Protein AF-A0A1F8MCB0-F1 (afdb_monomer_lite)

Structure (mmCIF, N/CA/C/O backbone):
data_AF-A0A1F8MCB0-F1
#
_entry.id   AF-A0A1F8MCB0-F1
#
loop_
_atom_site.group_PDB
_atom_site.id
_atom_site.type_symbol
_atom_site.label_atom_id
_atom_site.label_alt_id
_atom_site.label_comp_id
_atom_site.label_asym_id
_atom_site.label_entity_id
_atom_site.label_seq_id
_atom_site.pdbx_PDB_ins_code
_atom_site.Cartn_x
_atom_site.Cartn_y
_atom_site.Cartn_z
_atom_site.occupancy
_atom_site.B_iso_or_equiv
_atom_site.auth_seq_id
_atom_site.auth_comp_id
_atom_site.auth_asym_id
_atom_site.auth_atom_id
_atom_site.pdbx_PDB_model_num
ATOM 1 N N . MET A 1 1 ? 67.451 68.033 -24.735 1.00 47.19 1 MET A N 1
ATOM 2 C CA . MET A 1 1 ? 67.165 66.679 -24.209 1.00 47.19 1 MET A CA 1
ATOM 3 C C . MET A 1 1 ? 68.412 65.834 -24.411 1.00 47.19 1 MET A C 1
ATOM 5 O O . MET A 1 1 ? 68.902 65.780 -25.528 1.00 47.19 1 MET A O 1
ATOM 9 N N . ARG A 1 2 ? 69.009 65.342 -23.318 1.00 38.19 2 ARG A N 1
ATOM 10 C CA . ARG A 1 2 ? 70.361 64.755 -23.260 1.00 38.19 2 ARG A CA 1
ATOM 11 C C . ARG A 1 2 ? 70.342 63.232 -23.440 1.00 38.19 2 ARG A C 1
ATOM 13 O O . ARG A 1 2 ? 69.521 62.560 -22.832 1.00 38.19 2 ARG A O 1
ATOM 20 N N . THR A 1 3 ? 71.322 62.732 -24.187 1.00 42.16 3 THR A N 1
ATOM 21 C CA . THR A 1 3 ? 71.844 61.354 -24.218 1.00 42.16 3 THR A CA 1
ATOM 22 C C . THR A 1 3 ? 72.961 61.155 -23.176 1.00 42.16 3 THR A C 1
ATOM 24 O O . THR A 1 3 ? 73.760 62.071 -22.988 1.00 42.16 3 THR A O 1
ATOM 27 N N . ASN A 1 4 ? 73.053 59.973 -22.544 1.00 38.91 4 ASN A N 1
ATOM 28 C CA . ASN A 1 4 ? 74.280 59.319 -22.016 1.00 38.91 4 ASN A CA 1
ATOM 29 C C . ASN A 1 4 ? 73.889 57.954 -21.396 1.00 38.91 4 ASN A C 1
ATOM 31 O O . ASN A 1 4 ? 72.980 57.918 -20.577 1.00 38.91 4 ASN A O 1
ATOM 35 N N . ILE A 1 5 ? 74.298 56.804 -21.948 1.00 44.06 5 ILE A N 1
ATOM 36 C CA . ILE A 1 5 ? 75.563 56.038 -21.797 1.00 44.06 5 ILE A CA 1
ATOM 37 C C . ILE A 1 5 ? 75.748 55.348 -20.424 1.00 44.06 5 ILE A C 1
ATOM 39 O O . ILE A 1 5 ? 75.877 55.986 -19.386 1.00 44.06 5 ILE A O 1
ATOM 43 N N . ASN A 1 6 ? 75.810 54.010 -20.524 1.00 42.44 6 ASN A N 1
ATOM 44 C CA . ASN A 1 6 ? 76.193 52.930 -19.599 1.00 42.44 6 ASN A CA 1
ATOM 45 C C . ASN A 1 6 ? 77.254 53.217 -18.520 1.00 42.44 6 ASN A C 1
ATOM 47 O O . ASN A 1 6 ? 78.290 53.798 -18.838 1.00 42.44 6 ASN A O 1
ATOM 51 N N . ARG A 1 7 ? 77.129 52.542 -17.354 1.00 45.38 7 ARG A N 1
ATOM 52 C CA . ARG A 1 7 ? 78.214 51.704 -16.787 1.00 45.38 7 ARG A CA 1
ATOM 53 C C . ARG A 1 7 ? 77.771 50.739 -15.664 1.00 45.38 7 ARG A C 1
ATOM 55 O O . ARG A 1 7 ? 76.858 51.017 -14.901 1.00 45.38 7 ARG A O 1
ATOM 62 N N . ASN A 1 8 ? 78.488 49.618 -15.627 1.00 35.19 8 ASN A N 1
ATOM 63 C CA . ASN A 1 8 ? 78.322 48.338 -14.926 1.00 35.19 8 ASN A CA 1
ATOM 64 C C . ASN A 1 8 ? 78.612 48.303 -13.398 1.00 35.19 8 ASN A C 1
ATOM 66 O O . ASN A 1 8 ? 79.619 48.872 -12.987 1.00 35.19 8 ASN A O 1
ATOM 70 N N . SER A 1 9 ? 77.828 47.471 -12.672 1.00 39.38 9 SER A N 1
ATOM 71 C CA . SER A 1 9 ? 78.191 46.432 -11.650 1.00 39.38 9 SER A CA 1
ATOM 72 C C . SER A 1 9 ? 78.906 46.806 -10.315 1.00 39.38 9 SER A C 1
ATOM 74 O O . SER A 1 9 ? 79.547 47.846 -10.252 1.00 39.38 9 SER A O 1
ATOM 76 N N . PRO A 1 10 ? 79.037 45.890 -9.311 1.00 51.38 10 PRO A N 1
ATOM 77 C CA . PRO A 1 10 ? 78.054 45.050 -8.579 1.00 51.38 10 PRO A CA 1
ATOM 78 C C . PRO A 1 10 ? 78.329 44.992 -7.030 1.00 51.38 10 PRO A C 1
ATOM 80 O O . PRO A 1 10 ? 79.201 45.697 -6.536 1.00 51.38 10 PRO A O 1
ATOM 83 N N . LEU A 1 11 ? 77.666 44.054 -6.315 1.00 39.06 11 LEU A N 1
ATOM 84 C CA . LEU A 1 11 ? 77.914 43.548 -4.931 1.00 39.06 11 LEU A CA 1
ATOM 85 C C . LEU A 1 11 ? 77.356 44.417 -3.776 1.00 39.06 11 LEU A C 1
ATOM 87 O O . LEU A 1 11 ? 77.416 45.632 -3.829 1.00 39.06 11 LEU A O 1
ATOM 91 N N . LEU A 1 12 ? 76.777 43.898 -2.687 1.00 38.72 12 LEU A N 1
ATOM 92 C CA . LEU A 1 12 ? 77.015 42.657 -1.942 1.00 38.72 12 LEU A CA 1
ATOM 93 C C . LEU A 1 12 ? 75.720 42.301 -1.170 1.00 38.72 12 LEU A C 1
ATOM 95 O O . LEU A 1 12 ? 75.177 43.145 -0.462 1.00 38.72 12 LEU A O 1
ATOM 99 N N . ILE A 1 13 ? 75.231 41.063 -1.292 1.00 44.47 13 ILE A N 1
ATOM 100 C CA . ILE A 1 13 ? 74.129 40.522 -0.479 1.00 44.47 13 ILE A CA 1
ATOM 101 C C . ILE A 1 13 ? 74.762 39.794 0.708 1.00 44.47 13 ILE A C 1
ATOM 103 O O . ILE A 1 13 ? 75.387 38.752 0.523 1.00 44.47 13 ILE A O 1
ATOM 107 N N . THR A 1 14 ? 74.602 40.315 1.921 1.00 47.97 14 THR A N 1
ATOM 108 C CA . THR A 1 14 ? 74.865 39.572 3.159 1.00 47.97 14 THR A CA 1
ATOM 109 C C . THR A 1 14 ? 73.533 39.109 3.739 1.00 47.97 14 THR A C 1
ATOM 111 O O . THR A 1 14 ? 72.787 39.870 4.349 1.00 47.97 14 THR A O 1
ATOM 114 N N . GLY A 1 15 ? 73.206 37.839 3.496 1.00 41.53 15 GLY A N 1
ATOM 115 C CA . GLY A 1 15 ? 72.068 37.170 4.116 1.00 41.53 15 GLY A CA 1
ATOM 116 C C . GLY A 1 15 ? 72.390 36.801 5.561 1.00 41.53 15 GLY A C 1
ATOM 117 O O . GLY A 1 15 ? 73.272 35.981 5.806 1.00 41.53 15 GLY A O 1
ATOM 118 N N . LEU A 1 16 ? 71.661 37.383 6.513 1.00 47.19 16 LEU A N 1
ATOM 119 C CA . LEU A 1 16 ? 71.570 36.871 7.878 1.00 47.19 16 LEU A CA 1
ATOM 120 C C . LEU A 1 16 ? 70.319 35.987 7.957 1.00 47.19 16 LEU A C 1
ATOM 122 O O . LEU A 1 16 ? 69.194 36.481 7.930 1.00 47.19 16 LEU A O 1
ATOM 126 N N . GLY A 1 17 ? 70.520 34.671 8.007 1.00 40.91 17 GLY A N 1
ATOM 127 C CA . GLY A 1 17 ? 69.453 33.707 8.250 1.00 40.91 17 GLY A CA 1
ATOM 128 C C . GLY A 1 17 ? 69.044 33.726 9.720 1.00 40.91 17 GLY A C 1
ATOM 129 O O . GLY A 1 17 ? 69.819 33.308 10.578 1.00 40.91 17 GLY A O 1
ATOM 130 N N . LEU A 1 18 ? 67.827 34.191 10.009 1.00 44.53 18 LEU A N 1
ATOM 131 C CA . LEU A 1 18 ? 67.178 33.981 11.301 1.00 44.53 18 LEU A CA 1
ATOM 132 C C . LEU A 1 18 ? 66.309 32.721 11.203 1.00 44.53 18 LEU A C 1
ATOM 134 O O . LEU A 1 18 ? 65.280 32.710 10.530 1.00 44.53 18 LEU A O 1
ATOM 138 N N . LEU A 1 19 ? 66.749 31.645 11.851 1.00 39.53 19 LEU A N 1
ATOM 139 C CA . LEU A 1 19 ? 66.022 30.384 11.934 1.00 39.53 19 LEU A CA 1
ATOM 140 C C . LEU A 1 19 ? 65.023 30.481 13.099 1.00 39.53 19 LEU A C 1
ATOM 142 O O . LEU A 1 19 ? 65.398 30.335 14.260 1.00 39.53 19 LEU A O 1
ATOM 146 N N . VAL A 1 20 ? 63.760 30.789 12.799 1.00 48.97 20 VAL A N 1
ATOM 147 C CA . VAL A 1 20 ? 62.677 30.817 13.794 1.00 48.97 20 VAL A CA 1
ATOM 148 C C . VAL A 1 20 ? 62.048 29.426 13.855 1.00 48.97 20 VAL A C 1
ATOM 150 O O . VAL A 1 20 ? 61.324 29.026 12.948 1.00 48.97 20 VAL A O 1
ATOM 153 N N . VAL A 1 21 ? 62.341 28.676 14.918 1.00 48.03 21 VAL A N 1
ATOM 154 C CA . VAL A 1 21 ? 61.674 27.400 15.217 1.00 48.03 21 VAL A CA 1
ATOM 155 C C . VAL A 1 21 ? 60.395 27.707 15.991 1.00 48.03 21 VAL A C 1
ATOM 157 O O . VAL A 1 21 ? 60.444 28.094 17.157 1.00 48.03 21 VAL A O 1
ATOM 160 N N . THR A 1 22 ? 59.239 27.561 15.347 1.00 54.06 22 THR A N 1
ATOM 161 C CA . THR A 1 22 ? 57.928 27.645 15.999 1.00 54.06 22 THR A CA 1
ATOM 162 C C . THR A 1 22 ? 57.557 26.288 16.598 1.00 54.06 22 THR A C 1
ATOM 164 O O . THR A 1 22 ? 57.354 25.304 15.891 1.00 54.06 22 THR A O 1
ATOM 167 N N . ILE A 1 23 ? 57.456 26.228 17.927 1.00 51.44 23 ILE A N 1
ATOM 168 C CA . ILE A 1 23 ? 56.901 25.074 18.642 1.00 51.44 23 ILE A CA 1
ATOM 169 C C . ILE A 1 23 ? 55.375 25.189 18.567 1.00 51.44 23 ILE A C 1
ATOM 171 O O . ILE A 1 23 ? 54.764 25.965 19.300 1.00 51.44 23 ILE A O 1
ATOM 175 N N . ILE A 1 24 ? 54.751 24.439 17.659 1.00 56.62 24 ILE A N 1
ATOM 176 C CA . ILE A 1 24 ? 53.291 24.301 17.602 1.00 56.62 24 ILE A CA 1
ATOM 177 C C . ILE A 1 24 ? 52.866 23.289 18.672 1.00 56.62 24 ILE A C 1
ATOM 179 O O . ILE A 1 24 ? 52.891 22.080 18.452 1.00 56.62 24 ILE A O 1
ATOM 183 N N . LEU A 1 25 ? 52.497 23.790 19.854 1.00 55.19 25 LEU A N 1
ATOM 184 C CA . LEU A 1 25 ? 51.737 23.019 20.837 1.00 55.19 25 LEU A CA 1
ATOM 185 C C . LEU A 1 25 ? 50.350 22.743 20.237 1.00 55.19 25 LEU A C 1
ATOM 187 O O . LEU A 1 25 ? 49.513 23.641 20.136 1.00 55.19 25 LEU A O 1
ATOM 191 N N . GLY A 1 26 ? 50.121 21.506 19.799 1.00 50.88 26 GLY A N 1
ATOM 192 C CA . GLY A 1 26 ? 48.824 21.054 19.307 1.00 50.88 26 GLY A CA 1
ATOM 193 C C . GLY A 1 26 ? 47.777 21.110 20.418 1.00 50.88 26 GLY A C 1
ATOM 194 O O . GLY A 1 26 ? 47.775 20.277 21.320 1.00 50.88 26 GLY A O 1
ATOM 195 N N . CYS A 1 27 ? 46.874 22.086 20.346 1.00 53.81 27 CYS A N 1
ATOM 196 C CA . CYS A 1 27 ? 45.652 22.097 21.138 1.00 53.81 27 CYS A CA 1
ATOM 197 C C . CYS A 1 27 ? 44.710 21.031 20.560 1.00 53.81 27 CYS A C 1
ATOM 199 O O . CYS A 1 27 ? 44.030 21.264 19.560 1.00 53.81 27 CYS A O 1
ATOM 201 N N . MET A 1 28 ? 44.722 19.829 21.140 1.00 56.19 28 MET A N 1
ATOM 202 C CA . MET A 1 28 ? 43.734 18.799 20.826 1.00 56.19 28 MET A CA 1
ATOM 203 C C . MET A 1 28 ? 42.400 19.216 21.442 1.00 56.19 28 MET A C 1
ATOM 205 O O . MET A 1 28 ? 42.182 19.080 22.644 1.00 56.19 28 MET A O 1
ATOM 209 N N . THR A 1 29 ? 41.509 19.757 20.616 1.00 53.66 29 THR A N 1
ATOM 210 C CA . THR A 1 29 ? 40.110 19.935 20.998 1.00 53.66 29 THR A CA 1
ATOM 211 C C . THR A 1 29 ? 39.463 18.549 21.074 1.00 53.66 29 THR A C 1
ATOM 213 O O . THR A 1 29 ? 39.549 17.786 20.107 1.00 53.66 29 THR A O 1
ATOM 216 N N . PRO A 1 30 ? 38.839 18.165 22.203 1.00 50.84 30 PRO A N 1
ATOM 217 C CA . PRO A 1 30 ? 38.106 16.912 22.269 1.00 50.84 30 PRO A CA 1
ATOM 218 C C . PRO A 1 30 ? 36.929 17.007 21.298 1.00 50.84 30 PRO A C 1
ATOM 220 O O . PRO A 1 30 ? 35.952 17.717 21.531 1.00 50.84 30 PRO A O 1
ATOM 223 N N . THR A 1 31 ? 37.049 16.320 20.164 1.00 49.41 31 THR A N 1
ATOM 224 C CA . THR A 1 31 ? 35.952 16.186 19.212 1.00 49.41 31 THR A CA 1
ATOM 225 C C . THR A 1 31 ? 35.000 15.159 19.811 1.00 49.41 31 THR A C 1
ATOM 227 O O . THR A 1 31 ? 35.283 13.964 19.803 1.00 49.41 31 THR A O 1
ATOM 230 N N . SER A 1 32 ? 33.910 15.628 20.421 1.00 48.84 32 SER A N 1
ATOM 231 C CA . SER A 1 32 ? 32.829 14.749 20.862 1.00 48.84 32 SER A CA 1
ATOM 232 C C . SER A 1 32 ? 32.139 14.203 19.617 1.00 48.84 32 SER A C 1
ATOM 234 O O . SER A 1 32 ? 31.318 14.877 18.992 1.00 48.84 32 SER A O 1
ATOM 236 N N . THR A 1 33 ? 32.532 13.002 19.202 1.00 47.19 33 THR A N 1
ATOM 237 C CA . THR A 1 33 ? 31.842 12.262 18.153 1.00 47.19 33 THR A CA 1
ATOM 238 C C . THR A 1 33 ? 30.502 11.824 18.731 1.00 47.19 33 THR A C 1
ATOM 240 O O . THR A 1 33 ? 30.425 10.849 19.474 1.00 47.19 33 THR A O 1
ATOM 243 N N . ALA A 1 34 ? 29.440 12.574 18.439 1.00 48.34 34 ALA A N 1
ATOM 244 C CA . ALA A 1 34 ? 28.086 12.114 18.700 1.00 48.34 34 ALA A CA 1
ATOM 245 C C . ALA A 1 34 ? 27.846 10.877 17.829 1.00 48.34 34 ALA A C 1
ATOM 247 O O . ALA A 1 34 ? 27.659 10.976 16.614 1.00 48.34 34 ALA A O 1
ATOM 248 N N . THR A 1 35 ? 27.916 9.698 18.440 1.00 34.44 35 THR A N 1
ATOM 249 C CA . THR A 1 35 ? 27.531 8.450 17.795 1.00 34.44 35 THR A CA 1
ATOM 250 C C . THR A 1 35 ? 26.021 8.494 17.608 1.00 34.44 35 THR A C 1
ATOM 252 O O . THR A 1 35 ? 25.262 8.252 18.542 1.00 34.44 35 THR A O 1
ATOM 255 N N . TYR A 1 36 ? 25.575 8.847 16.405 1.00 41.16 36 TYR A N 1
ATOM 256 C CA . TYR A 1 36 ? 24.201 8.606 15.993 1.00 41.16 36 TYR A CA 1
ATOM 257 C C . TYR A 1 36 ? 24.045 7.096 15.840 1.00 41.16 36 TYR A C 1
ATOM 259 O O . TYR A 1 36 ? 24.387 6.527 14.805 1.00 41.16 36 TYR A O 1
ATOM 267 N N . THR A 1 37 ? 23.570 6.429 16.887 1.00 34.75 37 THR A N 1
ATOM 268 C CA . THR A 1 37 ? 22.928 5.131 16.721 1.00 34.75 37 THR A CA 1
ATOM 269 C C . THR A 1 37 ? 21.645 5.384 15.933 1.00 34.75 37 THR A C 1
ATOM 271 O O . THR A 1 37 ? 20.767 6.095 16.432 1.00 34.75 37 THR A O 1
ATOM 274 N N . PRO A 1 38 ? 21.502 4.874 14.695 1.00 43.91 38 PRO A N 1
ATOM 275 C CA . PRO A 1 38 ? 20.187 4.834 14.085 1.00 43.91 38 PRO A CA 1
ATOM 276 C C . PRO A 1 38 ? 19.302 4.036 15.041 1.00 43.91 38 PRO A C 1
ATOM 278 O O . PRO A 1 38 ? 19.614 2.894 15.374 1.00 43.91 38 PRO A O 1
ATOM 281 N N . ILE A 1 39 ? 18.236 4.661 15.536 1.00 33.03 39 ILE A N 1
ATOM 282 C CA . ILE A 1 39 ? 17.173 3.936 16.217 1.00 33.03 39 ILE A CA 1
ATOM 283 C C . ILE A 1 39 ? 16.574 3.045 15.132 1.00 33.03 39 ILE A C 1
ATOM 285 O O . ILE A 1 39 ? 15.791 3.503 14.301 1.00 33.03 39 ILE A O 1
ATOM 289 N N . THR A 1 40 ? 16.997 1.786 15.085 1.00 41.34 40 THR A N 1
ATOM 290 C CA . THR A 1 40 ? 16.224 0.732 14.443 1.00 41.34 40 THR A CA 1
ATOM 291 C C . THR A 1 40 ? 14.971 0.588 15.287 1.00 41.34 40 THR A C 1
ATOM 293 O O . THR A 1 40 ? 14.948 -0.149 16.267 1.00 41.34 40 THR A O 1
ATOM 296 N N . LEU A 1 41 ? 13.953 1.390 14.966 1.00 45.44 41 LEU A N 1
ATOM 297 C CA . LEU A 1 41 ? 12.591 1.054 15.338 1.00 45.44 41 LEU A CA 1
ATOM 298 C C . LEU A 1 41 ? 12.379 -0.328 14.723 1.00 45.44 41 LEU A C 1
ATOM 300 O O . LEU A 1 41 ? 12.591 -0.465 13.516 1.00 45.44 41 LEU A O 1
ATOM 304 N N . ASP A 1 42 ? 12.074 -1.340 15.532 1.00 47.66 42 ASP A N 1
ATOM 305 C CA . ASP A 1 42 ? 11.746 -2.675 15.037 1.00 47.66 42 ASP A CA 1
ATOM 306 C C . ASP A 1 42 ? 10.517 -2.547 14.131 1.00 47.66 42 ASP A C 1
ATOM 308 O O . ASP A 1 42 ? 9.367 -2.577 14.565 1.00 47.66 42 ASP A O 1
ATOM 312 N N . GLN A 1 43 ? 10.771 -2.284 12.851 1.00 65.44 43 GLN A N 1
ATOM 313 C CA . GLN A 1 43 ? 9.753 -2.056 11.851 1.00 65.44 43 GLN A CA 1
ATOM 314 C C . GLN A 1 43 ? 9.181 -3.426 11.518 1.00 65.44 43 GLN A C 1
ATOM 316 O O . GLN A 1 43 ? 9.735 -4.177 10.709 1.00 65.44 43 GLN A O 1
ATOM 321 N N . TYR A 1 44 ? 8.089 -3.771 12.197 1.00 89.81 44 TYR A N 1
ATOM 322 C CA . TYR A 1 44 ? 7.369 -5.007 11.945 1.00 89.81 44 TYR A CA 1
ATOM 323 C C . TYR A 1 44 ? 6.917 -5.008 10.488 1.00 89.81 44 TYR A C 1
ATOM 325 O O . TYR A 1 44 ? 6.171 -4.127 10.054 1.00 89.81 44 TYR A O 1
ATOM 333 N N . SER A 1 45 ? 7.452 -5.946 9.712 1.00 95.06 45 SER A N 1
ATOM 334 C CA . SER A 1 45 ? 7.334 -5.947 8.261 1.00 95.06 45 SER A CA 1
ATOM 335 C C . SER A 1 45 ? 7.150 -7.350 7.702 1.00 95.06 45 SER A C 1
ATOM 337 O O . SER A 1 45 ? 7.545 -8.347 8.304 1.00 95.06 45 SER A O 1
ATOM 339 N N . SER A 1 46 ? 6.505 -7.409 6.542 1.00 96.25 46 SER A N 1
ATOM 340 C CA . SER A 1 46 ? 6.278 -8.617 5.757 1.00 96.25 46 SER A CA 1
ATOM 341 C C . SER A 1 46 ? 6.667 -8.310 4.322 1.00 96.25 46 SER A C 1
ATOM 343 O O . SER A 1 46 ? 6.380 -7.225 3.812 1.00 96.25 46 SER A O 1
ATOM 345 N N . THR A 1 47 ? 7.386 -9.233 3.694 1.00 97.38 47 THR A N 1
ATOM 346 C CA . THR A 1 47 ? 7.928 -9.071 2.345 1.00 97.38 47 THR A CA 1
ATOM 347 C C . THR A 1 47 ? 7.612 -10.303 1.524 1.00 97.38 47 THR A C 1
ATOM 349 O O . THR A 1 47 ? 7.791 -11.426 1.995 1.00 97.38 47 THR A O 1
ATOM 352 N N . VAL A 1 48 ? 7.206 -10.092 0.279 1.00 97.56 48 VAL A N 1
ATOM 353 C CA . VAL A 1 48 ? 7.086 -11.147 -0.726 1.00 97.56 48 VAL A CA 1
ATOM 354 C C . VAL A 1 48 ? 7.921 -10.770 -1.941 1.00 97.56 48 VAL A C 1
ATOM 356 O O . VAL A 1 48 ? 7.981 -9.604 -2.325 1.00 97.56 48 VAL A O 1
ATOM 359 N N . VAL A 1 49 ? 8.601 -11.756 -2.520 1.00 97.25 49 VAL A N 1
ATOM 360 C CA . VAL A 1 49 ? 9.352 -11.598 -3.768 1.00 97.25 49 VAL A CA 1
ATOM 361 C C . VAL A 1 49 ? 8.562 -12.281 -4.872 1.00 97.25 49 VAL A C 1
ATOM 363 O O . VAL A 1 49 ? 8.214 -13.454 -4.749 1.00 97.25 49 VAL A O 1
ATOM 366 N N . SER A 1 50 ? 8.279 -11.534 -5.928 1.00 95.62 50 SER A N 1
ATOM 367 C CA . SER A 1 50 ? 7.515 -11.978 -7.086 1.00 95.62 50 SER A CA 1
ATOM 368 C C . SER A 1 50 ? 8.442 -12.500 -8.186 1.00 95.62 50 SER A C 1
ATOM 370 O O . SER A 1 50 ? 9.572 -12.034 -8.349 1.00 95.62 50 SER A O 1
ATOM 372 N N . ASP A 1 51 ? 7.941 -13.421 -9.014 1.00 94.19 51 ASP A N 1
ATOM 373 C CA . ASP A 1 51 ? 8.703 -14.023 -10.124 1.00 94.19 51 ASP A CA 1
ATOM 374 C C . ASP A 1 51 ? 9.165 -13.001 -11.180 1.00 94.19 51 ASP A C 1
ATOM 376 O O . ASP A 1 51 ? 10.085 -13.257 -11.955 1.00 94.19 51 ASP A O 1
ATOM 380 N N . ASN A 1 52 ? 8.546 -11.816 -11.209 1.00 95.62 52 ASN A N 1
ATOM 381 C CA . ASN A 1 52 ? 8.931 -10.698 -12.071 1.00 95.62 52 ASN A CA 1
ATOM 382 C C . ASN A 1 52 ? 10.164 -9.926 -11.557 1.00 95.62 52 ASN A C 1
ATOM 384 O O . ASN A 1 52 ? 10.532 -8.914 -12.149 1.00 95.62 52 ASN A O 1
ATOM 388 N N . GLY A 1 53 ? 10.803 -10.371 -10.472 1.00 97.25 53 GLY A N 1
ATOM 389 C CA . GLY A 1 53 ? 11.983 -9.727 -9.899 1.00 97.25 53 GLY A CA 1
ATOM 390 C C . GLY A 1 53 ? 11.674 -8.499 -9.044 1.00 97.25 53 GLY A C 1
ATOM 391 O O . GLY A 1 53 ? 12.603 -7.760 -8.707 1.00 97.25 53 GLY A O 1
ATOM 392 N N . LEU A 1 54 ? 10.413 -8.275 -8.671 1.00 98.44 54 LEU A N 1
ATOM 393 C CA . LEU A 1 54 ? 10.031 -7.273 -7.679 1.00 98.44 54 LEU A CA 1
ATOM 394 C C . LEU A 1 54 ? 9.907 -7.872 -6.276 1.00 98.44 54 LEU A C 1
ATOM 396 O O . LEU A 1 54 ? 9.690 -9.071 -6.107 1.00 98.44 54 LEU A O 1
ATOM 400 N N . SER A 1 55 ? 10.044 -7.020 -5.267 1.00 98.44 55 SER A N 1
ATOM 401 C CA . SER A 1 55 ? 9.740 -7.329 -3.877 1.00 98.44 55 SER A CA 1
ATOM 402 C C . SER A 1 55 ? 8.796 -6.282 -3.301 1.00 98.44 55 SER A C 1
ATOM 404 O O . SER A 1 55 ? 9.181 -5.111 -3.183 1.00 98.44 55 SER A O 1
ATOM 406 N N . LEU A 1 56 ? 7.626 -6.734 -2.861 1.00 98.56 56 LEU A N 1
ATOM 407 C CA . LEU A 1 56 ? 6.636 -5.920 -2.175 1.00 98.56 56 LEU A CA 1
ATOM 408 C C . LEU A 1 56 ? 6.827 -6.071 -0.670 1.00 98.56 56 LEU A C 1
ATOM 410 O O . LEU A 1 56 ? 6.800 -7.183 -0.140 1.00 98.56 56 LEU A O 1
ATOM 414 N N . THR A 1 57 ? 6.996 -4.951 0.025 1.00 98.38 57 THR A N 1
ATOM 415 C CA . THR A 1 57 ? 7.170 -4.915 1.478 1.00 98.38 57 THR A CA 1
ATOM 416 C C . THR A 1 57 ? 6.097 -4.053 2.120 1.00 98.38 57 THR A C 1
ATOM 418 O O . THR A 1 57 ? 5.947 -2.881 1.778 1.00 98.38 57 THR A O 1
ATOM 421 N N . LEU A 1 58 ? 5.395 -4.616 3.099 1.00 98.06 58 LEU A N 1
ATOM 422 C CA . LEU A 1 58 ? 4.476 -3.914 3.989 1.00 98.06 58 LEU A CA 1
ATOM 423 C C . LEU A 1 58 ? 5.117 -3.784 5.365 1.00 98.06 58 LEU A C 1
ATOM 425 O O . LEU A 1 58 ? 5.832 -4.680 5.809 1.00 98.06 58 LEU A O 1
ATOM 429 N N . SER A 1 59 ? 4.855 -2.680 6.052 1.00 97.56 59 SER A N 1
ATOM 430 C CA . SER A 1 59 ? 5.395 -2.440 7.383 1.00 97.56 59 SER A CA 1
ATOM 431 C C . SER A 1 59 ? 4.512 -1.546 8.240 1.00 97.56 59 SER A C 1
ATOM 433 O O . SER A 1 59 ? 3.791 -0.686 7.727 1.00 97.56 59 SER A O 1
ATOM 435 N N . LEU A 1 60 ? 4.621 -1.740 9.551 1.00 96.44 60 LEU A N 1
ATOM 436 C CA . LEU A 1 60 ? 3.964 -0.951 10.584 1.00 96.44 60 LEU A CA 1
ATOM 437 C C . LEU A 1 60 ? 5.003 -0.269 11.473 1.00 96.44 60 LEU A C 1
ATOM 439 O O . LEU A 1 60 ? 6.125 -0.755 11.628 1.00 96.44 60 LEU A O 1
ATOM 443 N N . ASN A 1 61 ? 4.621 0.857 12.074 1.00 93.06 61 ASN A N 1
ATOM 444 C CA . ASN A 1 61 ? 5.449 1.520 13.083 1.00 93.06 61 ASN A CA 1
ATOM 445 C C . ASN A 1 61 ? 5.383 0.847 14.466 1.00 93.06 61 ASN A C 1
ATOM 447 O O . ASN A 1 61 ? 6.273 1.076 15.275 1.00 93.06 61 ASN A O 1
ATOM 451 N N . SER A 1 62 ? 4.345 0.053 14.739 1.00 93.75 62 SER A N 1
ATOM 452 C CA . SER A 1 62 ? 4.172 -0.750 15.954 1.00 93.75 62 SER A CA 1
ATOM 453 C C . SER A 1 62 ? 3.257 -1.946 15.651 1.00 93.75 62 SER A C 1
ATOM 455 O O . SER A 1 62 ? 2.561 -1.973 14.638 1.00 93.75 62 SER A O 1
ATOM 457 N N . THR A 1 63 ? 3.240 -2.946 16.526 1.00 93.75 63 THR A N 1
ATOM 458 C CA . THR A 1 63 ? 2.266 -4.055 16.506 1.00 93.75 63 THR A CA 1
ATOM 459 C C . THR A 1 63 ? 1.157 -3.878 17.538 1.00 93.75 63 THR A C 1
ATOM 461 O O . THR A 1 63 ? 0.164 -4.602 17.499 1.00 93.75 63 THR A O 1
ATOM 464 N N . THR A 1 64 ? 1.297 -2.912 18.445 1.00 96.06 64 THR A N 1
ATOM 465 C CA . THR A 1 64 ? 0.320 -2.600 19.490 1.00 96.06 64 THR A CA 1
ATOM 466 C C . THR A 1 64 ? 0.172 -1.091 19.609 1.00 96.06 64 THR A C 1
ATOM 468 O O . THR A 1 64 ? 1.169 -0.369 19.673 1.00 96.06 64 THR A O 1
ATOM 471 N N . TYR A 1 65 ? -1.073 -0.631 19.624 1.00 95.81 65 TYR A N 1
ATOM 472 C CA . TYR A 1 65 ? -1.448 0.778 19.656 1.00 95.81 65 TYR A CA 1
ATOM 473 C C . TYR A 1 65 ? -2.466 1.022 20.764 1.00 95.81 65 TYR A C 1
ATOM 475 O O . TYR A 1 65 ? -3.278 0.150 21.071 1.00 95.81 65 TYR A O 1
ATOM 483 N N . ASN A 1 66 ? -2.468 2.220 21.333 1.00 97.19 66 ASN A N 1
ATOM 484 C CA . ASN A 1 66 ? -3.540 2.634 22.229 1.00 97.19 66 ASN A CA 1
ATOM 485 C C . ASN A 1 66 ? -4.777 3.058 21.428 1.00 97.19 66 ASN A C 1
ATOM 487 O O . ASN A 1 66 ? -4.678 3.501 20.280 1.00 97.19 66 ASN A O 1
ATOM 491 N N . GLN A 1 67 ? -5.961 2.979 22.032 1.00 96.00 67 GLN A N 1
ATOM 492 C CA . GLN A 1 67 ? -7.168 3.516 21.404 1.00 96.00 67 GLN A CA 1
ATOM 493 C C . GLN A 1 67 ? -7.001 4.999 21.011 1.00 96.00 67 GLN A C 1
ATOM 495 O O . GLN A 1 67 ? -6.672 5.852 21.833 1.00 96.00 67 GLN A O 1
ATOM 500 N N . GLY A 1 68 ? -7.279 5.315 19.741 1.00 93.44 68 GLY A N 1
ATOM 501 C CA . GLY A 1 68 ? -7.134 6.666 19.183 1.00 93.44 68 GLY A CA 1
ATOM 502 C C . GLY A 1 68 ? -5.705 7.050 18.788 1.00 93.44 68 GLY A C 1
ATOM 503 O O . GLY A 1 68 ? -5.502 8.135 18.244 1.00 93.44 68 GLY A O 1
ATOM 504 N N . GLU A 1 69 ? -4.725 6.175 19.012 1.00 95.88 69 GLU A N 1
ATOM 505 C CA . GLU A 1 69 ? -3.374 6.344 18.492 1.00 95.88 69 GLU A CA 1
ATOM 506 C C . GLU A 1 69 ? -3.352 6.162 16.967 1.00 95.88 69 GLU A C 1
ATOM 508 O O . GLU A 1 69 ? -4.078 5.347 16.394 1.00 95.88 69 GLU A O 1
ATOM 513 N N . GLN A 1 70 ? -2.514 6.946 16.288 1.00 95.31 70 GLN A N 1
ATOM 514 C CA . GLN A 1 70 ? -2.386 6.878 14.840 1.00 95.31 70 GLN A CA 1
ATOM 515 C C . GLN A 1 70 ? -1.494 5.703 14.427 1.00 95.31 70 GLN A C 1
ATOM 517 O O . GLN A 1 70 ? -0.302 5.661 14.735 1.00 95.31 70 GLN A O 1
ATOM 522 N N . ILE A 1 71 ? -2.050 4.792 13.634 1.00 95.25 71 ILE A N 1
ATOM 523 C CA . ILE A 1 71 ? -1.291 3.738 12.966 1.00 95.25 71 ILE A CA 1
ATOM 524 C C . ILE A 1 71 ? -0.675 4.306 11.693 1.00 95.25 71 ILE A C 1
ATOM 526 O O . ILE A 1 71 ? -1.336 5.028 10.942 1.00 95.25 71 ILE A O 1
ATOM 530 N N . THR A 1 72 ? 0.586 3.962 11.435 1.00 96.38 72 THR A N 1
ATOM 531 C CA . THR A 1 72 ? 1.274 4.255 10.176 1.00 96.38 72 THR A CA 1
ATOM 532 C C . THR A 1 72 ? 1.586 2.960 9.452 1.00 96.38 72 THR A C 1
ATOM 534 O O . THR A 1 72 ? 2.401 2.161 9.909 1.00 96.38 72 THR A O 1
ATOM 537 N N . VAL A 1 73 ? 0.971 2.797 8.285 1.00 97.44 73 VAL A N 1
ATOM 538 C CA . VAL A 1 73 ? 1.240 1.702 7.359 1.00 97.44 73 VAL A CA 1
ATOM 539 C C . VAL A 1 73 ? 2.125 2.228 6.242 1.00 97.44 73 VAL A C 1
ATOM 541 O O . VAL A 1 73 ? 1.776 3.209 5.582 1.00 97.44 73 VAL A O 1
ATOM 544 N N . ALA A 1 74 ? 3.260 1.581 6.007 1.00 97.75 74 ALA A N 1
ATOM 545 C CA . ALA A 1 74 ? 4.129 1.877 4.879 1.00 97.75 74 ALA A CA 1
ATOM 546 C C . ALA A 1 74 ? 4.214 0.671 3.944 1.00 97.75 74 ALA A C 1
ATOM 548 O O . ALA A 1 74 ? 4.371 -0.463 4.396 1.00 97.75 74 ALA A O 1
ATOM 549 N N . ILE A 1 75 ? 4.132 0.935 2.644 1.00 98.00 75 ILE A N 1
ATOM 550 C CA . ILE A 1 75 ? 4.240 -0.063 1.582 1.00 98.00 75 ILE A CA 1
ATOM 551 C C . ILE A 1 75 ? 5.246 0.424 0.545 1.00 98.00 75 ILE A C 1
ATOM 553 O O . ILE A 1 75 ? 5.269 1.616 0.223 1.00 98.00 75 ILE A O 1
ATOM 557 N N . HIS A 1 76 ? 6.091 -0.471 0.047 1.00 96.44 76 HIS A N 1
ATOM 558 C CA . HIS A 1 76 ? 6.978 -0.157 -1.063 1.00 96.44 76 HIS A CA 1
ATOM 559 C C . HIS A 1 76 ? 7.262 -1.366 -1.948 1.00 96.44 76 HIS A C 1
ATOM 561 O O . HIS A 1 76 ? 7.305 -2.501 -1.475 1.00 96.44 76 HIS A O 1
ATOM 567 N N . GLU A 1 77 ? 7.484 -1.082 -3.224 1.00 98.31 77 GLU A N 1
ATOM 568 C CA . GLU A 1 77 ? 7.796 -2.035 -4.279 1.00 98.31 77 GLU A CA 1
ATOM 569 C C . GLU A 1 77 ? 9.213 -1.771 -4.775 1.00 98.31 77 GLU A C 1
ATOM 571 O O . GLU A 1 77 ? 9.558 -0.645 -5.140 1.00 98.31 77 GLU A O 1
ATOM 576 N N . LYS A 1 78 ? 10.048 -2.804 -4.796 1.00 98.12 78 LYS A N 1
ATOM 577 C CA . LYS A 1 78 ? 11.462 -2.666 -5.137 1.00 98.12 78 LYS A CA 1
ATOM 578 C C . LYS A 1 78 ? 11.874 -3.676 -6.188 1.00 98.12 78 LYS A C 1
ATOM 580 O O . LYS A 1 78 ? 11.577 -4.857 -6.074 1.00 98.12 78 LYS A O 1
ATOM 585 N N . ASN A 1 79 ? 12.665 -3.237 -7.158 1.00 98.69 79 ASN A N 1
ATOM 586 C CA . ASN A 1 79 ? 13.353 -4.153 -8.052 1.00 98.69 79 ASN A CA 1
ATOM 587 C C . ASN A 1 79 ? 14.518 -4.835 -7.331 1.00 98.69 79 ASN A C 1
ATOM 589 O O . ASN A 1 79 ? 15.410 -4.183 -6.785 1.00 98.69 79 ASN A O 1
ATOM 593 N N . THR A 1 80 ? 14.514 -6.162 -7.340 1.00 98.38 80 THR A N 1
ATOM 594 C CA . THR A 1 80 ? 15.554 -7.003 -6.729 1.00 98.38 80 THR A CA 1
ATO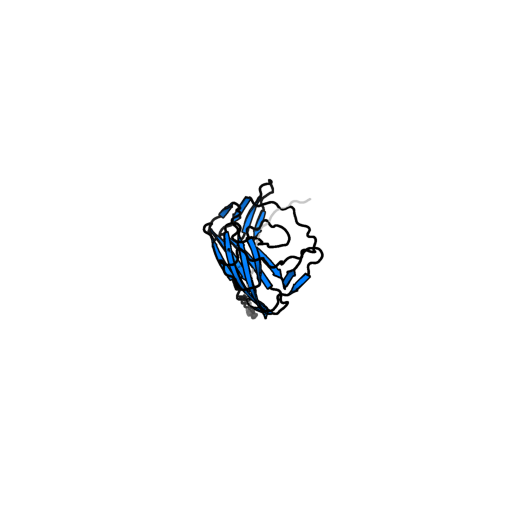M 595 C C . THR A 1 80 ? 16.733 -7.248 -7.670 1.00 98.38 80 THR A C 1
ATOM 597 O O . THR A 1 80 ? 17.829 -7.603 -7.226 1.00 98.38 80 THR A O 1
ATOM 600 N N . LEU A 1 81 ? 16.539 -7.019 -8.971 1.00 98.44 81 LEU A N 1
ATOM 601 C CA . LEU A 1 81 ? 17.531 -7.290 -10.000 1.00 98.44 81 LEU A CA 1
ATOM 602 C C . LEU A 1 81 ? 18.642 -6.234 -9.999 1.00 98.44 81 LEU A C 1
ATOM 604 O O . LEU A 1 81 ? 18.441 -5.065 -9.674 1.00 98.44 81 LEU A O 1
ATOM 608 N N . ALA A 1 82 ? 19.841 -6.643 -10.416 1.00 98.31 82 ALA A N 1
ATOM 609 C CA . ALA A 1 82 ? 20.979 -5.742 -10.625 1.00 98.31 82 ALA A CA 1
ATOM 610 C C . ALA A 1 82 ? 20.911 -4.963 -11.954 1.00 98.31 82 ALA A C 1
ATOM 612 O O . ALA A 1 82 ? 21.853 -4.254 -12.298 1.00 98.31 82 ALA A O 1
ATOM 613 N N . ILE A 1 83 ? 19.810 -5.098 -12.690 1.00 98.38 83 ILE A N 1
ATOM 614 C CA . ILE A 1 83 ? 19.548 -4.445 -13.973 1.00 98.38 83 ILE A CA 1
ATOM 615 C C . ILE A 1 83 ? 18.202 -3.727 -13.917 1.00 98.38 83 ILE A C 1
ATOM 617 O O . ILE A 1 83 ? 17.410 -3.961 -13.001 1.00 98.38 83 ILE A O 1
ATOM 621 N N . GLU A 1 84 ? 17.952 -2.860 -14.895 1.00 98.38 84 GLU A N 1
ATOM 622 C CA . GLU A 1 84 ? 16.628 -2.276 -15.082 1.00 98.38 84 GLU A CA 1
ATOM 623 C C . GLU A 1 84 ? 15.582 -3.367 -15.313 1.00 98.38 84 GLU A C 1
ATOM 625 O O . GLU A 1 84 ? 15.847 -4.372 -15.979 1.00 98.38 84 GLU A O 1
ATOM 630 N N . ASN A 1 85 ? 14.396 -3.163 -14.749 1.00 98.50 85 ASN A N 1
ATOM 631 C CA . ASN A 1 85 ? 13.307 -4.119 -14.825 1.00 98.50 85 ASN A CA 1
ATOM 632 C C . ASN A 1 85 ? 12.054 -3.433 -15.368 1.00 98.50 85 ASN A C 1
ATOM 634 O O . ASN A 1 85 ? 11.398 -2.660 -14.665 1.00 98.50 85 ASN A O 1
ATOM 638 N N . ASN A 1 86 ? 11.754 -3.701 -16.639 1.00 98.00 86 ASN A N 1
ATOM 639 C CA . ASN A 1 86 ? 10.600 -3.146 -17.329 1.00 98.00 86 ASN A CA 1
ATOM 640 C C . ASN A 1 86 ? 9.437 -4.134 -17.282 1.00 98.00 86 ASN A C 1
ATOM 642 O O . ASN A 1 86 ? 9.449 -5.167 -17.955 1.00 98.00 86 ASN A O 1
ATOM 646 N N . ILE A 1 87 ? 8.419 -3.782 -16.505 1.00 97.44 87 ILE A N 1
ATOM 647 C CA . ILE A 1 87 ? 7.263 -4.629 -16.250 1.00 97.44 87 ILE A CA 1
ATOM 648 C C . ILE A 1 87 ? 6.019 -3.923 -16.768 1.00 97.44 87 ILE A C 1
ATOM 650 O O . ILE A 1 87 ? 5.780 -2.744 -16.502 1.00 97.44 87 ILE A O 1
ATOM 654 N N . ARG A 1 88 ? 5.204 -4.655 -17.529 1.00 97.31 88 ARG A N 1
ATOM 655 C CA . ARG A 1 88 ? 3.911 -4.150 -17.993 1.00 97.31 88 ARG A CA 1
ATOM 656 C C . ARG A 1 88 ? 2.933 -4.041 -16.839 1.00 97.31 88 ARG A C 1
ATOM 658 O O . ARG A 1 88 ? 2.902 -4.917 -15.973 1.00 97.31 88 ARG A O 1
ATOM 665 N N . ALA A 1 89 ? 2.098 -3.011 -16.903 1.00 96.25 89 ALA A N 1
ATOM 666 C CA . ALA A 1 89 ? 0.996 -2.888 -15.976 1.00 96.25 89 ALA A CA 1
ATOM 667 C C . ALA A 1 89 ? 0.051 -4.091 -16.099 1.00 96.25 89 ALA A C 1
ATOM 669 O O . ALA A 1 89 ? -0.120 -4.657 -17.189 1.00 96.25 89 ALA A O 1
ATOM 670 N N . ALA A 1 90 ? -0.537 -4.500 -14.983 1.00 96.00 90 ALA A N 1
ATOM 671 C CA . ALA A 1 90 ? -1.388 -5.681 -14.900 1.00 96.00 90 ALA A CA 1
ATOM 672 C C . ALA A 1 90 ? -2.678 -5.400 -14.116 1.00 96.00 90 ALA A C 1
ATOM 674 O O . ALA A 1 90 ? -2.954 -4.288 -13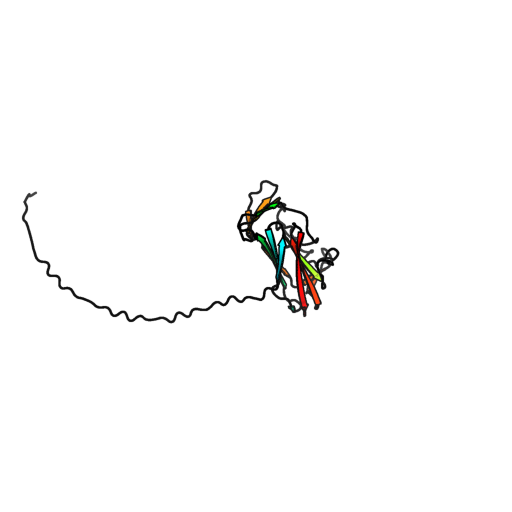.686 1.00 96.00 90 ALA A O 1
ATOM 675 N N . ASN A 1 91 ? -3.534 -6.414 -13.997 1.00 94.06 91 ASN A N 1
ATOM 676 C CA . ASN A 1 91 ? -4.762 -6.339 -13.205 1.00 94.06 91 ASN A CA 1
ATOM 677 C C . ASN A 1 91 ? -5.014 -7.679 -12.501 1.00 94.06 91 ASN A C 1
ATOM 679 O O . ASN A 1 91 ? -6.067 -8.294 -12.656 1.00 94.06 91 ASN A O 1
ATOM 683 N N . ARG A 1 92 ? -3.990 -8.178 -11.805 1.00 95.25 92 ARG A N 1
ATOM 684 C CA . ARG A 1 92 ? -3.965 -9.468 -11.097 1.00 95.25 92 ARG A CA 1
ATOM 685 C C . ARG A 1 92 ? -4.001 -9.297 -9.578 1.00 95.25 92 ARG A C 1
ATOM 687 O O . ARG A 1 92 ? -3.517 -10.158 -8.859 1.00 95.25 92 ARG A O 1
ATOM 694 N N . TRP A 1 93 ? -4.579 -8.197 -9.105 1.00 92.94 93 TRP A N 1
ATOM 695 C CA . TRP A 1 93 ? -4.728 -7.894 -7.686 1.00 92.94 93 TRP A CA 1
ATOM 696 C C . TRP A 1 93 ? -5.326 -9.074 -6.915 1.00 92.94 93 TRP A C 1
ATOM 698 O O . TRP A 1 93 ? -6.424 -9.534 -7.237 1.00 92.94 93 TRP A O 1
ATOM 708 N N . ALA A 1 94 ? -4.620 -9.534 -5.879 1.00 89.94 94 ALA A N 1
ATOM 709 C CA . ALA A 1 94 ? -5.067 -10.649 -5.040 1.00 89.94 94 ALA A CA 1
ATOM 710 C C . ALA A 1 94 ? -6.358 -10.324 -4.267 1.00 89.94 94 ALA A C 1
ATOM 712 O O . ALA A 1 94 ? -7.154 -11.213 -3.972 1.00 89.94 94 ALA A O 1
ATOM 713 N N . ILE A 1 95 ? -6.573 -9.042 -3.958 1.00 88.25 95 ILE A N 1
ATOM 714 C CA . ILE A 1 95 ? -7.751 -8.532 -3.257 1.00 88.25 95 ILE A CA 1
ATOM 715 C C . ILE A 1 95 ? -8.220 -7.210 -3.854 1.00 88.25 95 ILE A C 1
ATOM 717 O O . ILE A 1 95 ? -7.430 -6.398 -4.340 1.00 88.25 95 ILE A O 1
ATOM 721 N N . GLN A 1 96 ? -9.530 -6.983 -3.797 1.00 85.56 96 GLN A N 1
ATOM 722 C CA . GLN A 1 96 ? -10.132 -5.729 -4.232 1.00 85.56 96 GLN A CA 1
ATOM 723 C C . GLN A 1 96 ? -10.103 -4.679 -3.115 1.00 85.56 96 GLN A C 1
ATOM 725 O O . GLN A 1 96 ? -10.006 -4.990 -1.932 1.00 85.56 96 GLN A O 1
ATOM 730 N N . GLY A 1 97 ? -10.218 -3.405 -3.495 1.00 84.12 97 GLY A N 1
ATOM 731 C CA . GLY A 1 97 ? -10.367 -2.308 -2.536 1.00 84.12 97 GLY A CA 1
ATOM 732 C C . GLY A 1 97 ? -9.062 -1.768 -1.947 1.00 84.12 97 GLY A C 1
ATOM 733 O O . GLY A 1 97 ? -9.127 -0.830 -1.157 1.00 84.12 97 GLY A O 1
ATOM 734 N N . LEU A 1 98 ? -7.902 -2.278 -2.371 1.00 93.19 98 LEU A N 1
ATOM 735 C CA . LEU A 1 98 ? -6.593 -1.721 -2.026 1.00 93.19 98 LEU A CA 1
ATOM 736 C C . LEU A 1 98 ? -6.435 -0.297 -2.562 1.00 93.19 98 LEU A C 1
ATOM 738 O O . LEU A 1 98 ? -6.623 -0.050 -3.756 1.00 93.19 98 LEU A O 1
ATOM 742 N N . ARG A 1 99 ? -6.105 0.655 -1.682 1.00 93.38 99 ARG A N 1
ATOM 743 C CA . ARG A 1 99 ? -5.941 2.076 -2.034 1.00 93.38 99 ARG A CA 1
ATOM 744 C C . ARG A 1 99 ? -4.883 2.744 -1.163 1.00 93.38 99 ARG A C 1
ATOM 746 O O . ARG A 1 99 ? -4.623 2.321 -0.045 1.00 93.38 99 ARG A O 1
ATOM 753 N N . LEU A 1 100 ? -4.292 3.818 -1.680 1.00 95.62 100 LEU A N 1
ATOM 754 C CA . LEU A 1 100 ? -3.339 4.670 -0.950 1.00 95.62 100 LEU A CA 1
ATOM 755 C C . LEU A 1 100 ? -3.938 6.024 -0.555 1.00 95.62 100 LEU A C 1
ATOM 757 O O . LEU A 1 100 ? -3.327 6.796 0.174 1.00 95.62 100 LEU A O 1
ATOM 761 N N . GLY A 1 101 ? -5.125 6.327 -1.071 1.00 95.19 101 GLY A N 1
ATOM 762 C CA . GLY A 1 101 ? -5.786 7.607 -0.913 1.00 95.19 101 GLY A CA 1
ATOM 763 C C . GLY A 1 101 ? -7.231 7.550 -1.409 1.00 95.19 101 GLY A C 1
ATOM 764 O O . GLY A 1 101 ? -7.655 6.543 -1.988 1.00 95.19 101 GLY A O 1
ATOM 765 N N . PRO A 1 102 ? -7.980 8.649 -1.243 1.00 93.50 102 PRO A N 1
ATOM 766 C CA . PRO A 1 102 ? -9.335 8.771 -1.780 1.00 93.50 102 PRO A CA 1
ATOM 767 C C . PRO A 1 102 ? -9.357 8.810 -3.316 1.00 93.50 102 PRO A C 1
ATOM 769 O O . PRO A 1 102 ? -10.343 8.424 -3.943 1.00 93.50 102 PRO A O 1
ATOM 772 N N . CYS A 1 103 ? -8.257 9.251 -3.930 1.00 92.75 103 CYS A N 1
ATOM 773 C CA . CYS A 1 103 ? -8.089 9.312 -5.375 1.00 92.75 103 CYS A CA 1
ATOM 774 C C . CYS A 1 103 ? -7.434 8.038 -5.917 1.00 92.75 103 CYS A C 1
ATOM 776 O O . CYS A 1 103 ? -6.634 7.393 -5.239 1.00 92.75 103 CYS A O 1
ATOM 778 N N . ARG A 1 104 ? -7.730 7.705 -7.179 1.00 89.88 104 ARG A N 1
ATOM 779 C CA . ARG A 1 104 ? -6.975 6.675 -7.904 1.00 89.88 104 ARG A CA 1
ATOM 780 C C . ARG A 1 104 ? -5.532 7.133 -8.086 1.00 89.88 104 ARG A C 1
ATOM 782 O O . ARG A 1 104 ? -5.291 8.286 -8.441 1.00 89.88 104 ARG A O 1
ATOM 789 N N . THR A 1 105 ? -4.592 6.223 -7.873 1.00 89.19 105 THR A N 1
ATOM 790 C CA . THR A 1 105 ? -3.161 6.480 -8.019 1.00 89.19 105 THR A CA 1
ATOM 791 C C . THR A 1 105 ? -2.580 5.615 -9.129 1.00 89.19 105 THR A C 1
ATOM 793 O O . THR A 1 105 ? -3.133 4.580 -9.489 1.00 89.19 105 THR A O 1
ATOM 796 N N . VAL A 1 106 ? -1.456 6.061 -9.684 1.00 90.75 106 VAL A N 1
ATOM 797 C CA . VAL A 1 106 ? -0.659 5.306 -10.665 1.00 90.75 106 VAL A CA 1
ATOM 798 C C . VAL A 1 106 ? 0.259 4.269 -10.016 1.00 90.75 106 VAL A C 1
ATOM 800 O O . VAL A 1 106 ? 1.033 3.622 -10.713 1.00 90.75 106 VAL A O 1
ATOM 803 N N . TYR A 1 107 ? 0.237 4.157 -8.688 1.00 95.56 107 TYR A N 1
ATOM 804 C CA . TYR A 1 107 ? 1.073 3.199 -7.979 1.00 95.56 107 TYR A CA 1
ATOM 805 C C . TYR A 1 107 ? 0.576 1.778 -8.256 1.00 95.56 107 TYR A C 1
ATOM 807 O O . TYR A 1 107 ? -0.637 1.562 -8.219 1.00 95.56 107 TYR A O 1
ATOM 815 N N . PRO A 1 108 ? 1.486 0.819 -8.494 1.00 96.62 108 PRO A N 1
ATOM 816 C CA . PRO A 1 108 ? 1.111 -0.557 -8.795 1.00 96.62 108 PRO A CA 1
ATOM 817 C C . PRO A 1 108 ? 0.706 -1.344 -7.543 1.00 96.62 108 PRO A C 1
ATOM 819 O O . PRO A 1 108 ? 0.508 -2.544 -7.631 1.00 96.62 108 PRO A O 1
ATOM 822 N N . PHE A 1 109 ? 0.586 -0.690 -6.382 1.00 97.69 109 PHE A N 1
ATOM 823 C CA . PHE A 1 109 ? 0.244 -1.302 -5.102 1.00 97.69 109 PHE A CA 1
ATOM 824 C C . PHE A 1 109 ? -0.742 -0.446 -4.305 1.00 97.69 109 PHE A C 1
ATOM 826 O O . PHE A 1 109 ? -0.920 0.754 -4.541 1.00 97.69 109 PHE A O 1
ATOM 833 N N . GLY A 1 110 ? -1.366 -1.064 -3.309 1.00 97.00 110 GLY A N 1
ATOM 834 C CA . GLY A 1 110 ? -2.252 -0.392 -2.372 1.00 97.00 110 GLY A CA 1
ATOM 835 C C . GLY A 1 110 ? -2.344 -1.134 -1.049 1.00 97.00 110 GLY A C 1
ATOM 836 O O . GLY A 1 110 ? -1.825 -2.242 -0.911 1.00 97.00 110 GLY A O 1
ATOM 837 N N . ILE A 1 111 ? -3.018 -0.514 -0.082 1.00 97.00 111 ILE A N 1
ATOM 838 C CA . ILE A 1 111 ? -3.222 -1.096 1.244 1.00 97.00 111 ILE A CA 1
ATOM 839 C C . ILE A 1 111 ? -4.703 -1.160 1.613 1.00 97.00 111 ILE A C 1
ATOM 841 O O . ILE A 1 111 ? -5.540 -0.474 1.020 1.00 97.00 111 ILE A O 1
ATOM 845 N N . SER A 1 112 ? -5.011 -1.953 2.630 1.00 95.56 112 SER A N 1
ATOM 846 C CA . SER A 1 112 ? -6.293 -1.950 3.322 1.00 95.56 112 SER A CA 1
ATOM 847 C C . SER A 1 112 ? -6.117 -2.428 4.767 1.00 95.56 112 SER A C 1
ATOM 849 O O . SER A 1 112 ? -5.137 -3.100 5.095 1.00 95.56 112 SER A O 1
ATOM 851 N N . ILE A 1 113 ? -7.066 -2.071 5.632 1.00 96.50 113 ILE A N 1
ATOM 852 C CA . ILE A 1 113 ? -7.156 -2.558 7.011 1.00 96.50 113 ILE A CA 1
ATOM 853 C C . ILE A 1 113 ? -8.485 -3.295 7.162 1.00 96.50 113 ILE A C 1
ATOM 855 O O . ILE A 1 113 ? -9.525 -2.811 6.718 1.00 96.50 113 ILE A O 1
ATOM 859 N N . LEU A 1 114 ? -8.448 -4.460 7.794 1.00 95.69 114 LEU A N 1
ATOM 860 C CA . LEU A 1 114 ? -9.594 -5.306 8.101 1.00 95.69 114 LEU A CA 1
ATOM 861 C C . LEU A 1 114 ? -9.745 -5.401 9.621 1.00 95.69 114 LEU A C 1
ATOM 863 O O . LEU A 1 114 ? -8.752 -5.494 10.345 1.00 95.69 114 LEU A O 1
ATOM 867 N N . GLN A 1 115 ? -10.985 -5.418 10.107 1.00 95.75 115 GLN A N 1
ATOM 868 C CA . GLN A 1 115 ? -11.270 -5.673 11.518 1.00 95.75 115 GLN A CA 1
ATOM 869 C C . GLN A 1 115 ? -11.319 -7.181 11.780 1.00 95.75 115 GLN A C 1
ATOM 871 O O . GLN A 1 115 ? -12.166 -7.881 11.221 1.00 95.75 115 GLN A O 1
ATOM 876 N N . GLY A 1 116 ? -10.423 -7.671 12.636 1.00 95.62 116 GLY A N 1
ATOM 877 C CA . GLY A 1 116 ? -10.228 -9.091 12.927 1.00 95.62 116 GLY A CA 1
ATOM 878 C C . GLY A 1 116 ? -8.852 -9.611 12.508 1.00 95.62 116 GLY A C 1
ATOM 879 O O . GLY A 1 116 ? -8.026 -8.885 11.950 1.00 95.62 116 GLY A O 1
ATOM 880 N N . TYR A 1 117 ? -8.618 -10.891 12.793 1.00 95.62 117 TYR A N 1
ATOM 881 C CA . TYR A 1 117 ? -7.417 -11.627 12.402 1.00 95.62 117 TYR A CA 1
ATOM 882 C C . TYR A 1 117 ? -7.712 -12.472 11.160 1.00 95.62 117 TYR A C 1
ATOM 884 O O . TYR A 1 117 ? -8.559 -13.363 11.223 1.00 95.62 117 TYR A O 1
ATOM 892 N N . TYR A 1 118 ? -7.017 -12.205 10.055 1.00 93.81 118 TYR A N 1
ATOM 893 C CA . TYR A 1 118 ? -7.171 -12.942 8.801 1.00 93.81 118 TYR A CA 1
ATOM 894 C C . TYR A 1 118 ? -5.821 -13.328 8.205 1.00 93.81 118 TYR A C 1
ATOM 896 O O . TYR A 1 118 ? -4.857 -12.562 8.269 1.00 93.81 118 TYR A O 1
ATOM 904 N N . ASP A 1 119 ? -5.800 -14.487 7.552 1.00 91.00 119 ASP A N 1
ATOM 905 C CA . ASP A 1 119 ? -4.704 -14.950 6.705 1.00 91.00 119 ASP A CA 1
ATOM 906 C C . ASP A 1 119 ? -5.092 -14.856 5.221 1.00 91.00 119 ASP A C 1
ATOM 908 O O . ASP A 1 119 ? -6.258 -14.674 4.871 1.00 91.00 119 ASP A O 1
ATOM 912 N N . ALA A 1 120 ? -4.130 -15.069 4.317 1.00 88.12 120 ALA A N 1
ATOM 913 C CA . ALA A 1 120 ? -4.312 -14.942 2.863 1.00 88.12 120 ALA A CA 1
ATOM 914 C C . ALA A 1 120 ? -5.486 -15.750 2.269 1.00 88.12 120 ALA A C 1
ATOM 916 O O . ALA A 1 120 ? -6.035 -15.384 1.235 1.00 88.12 120 ALA A O 1
ATOM 917 N N . LYS A 1 121 ? -5.882 -16.840 2.928 1.00 86.12 121 LYS A N 1
ATOM 918 C CA . LYS A 1 121 ? -6.999 -17.723 2.551 1.00 86.12 121 LYS A CA 1
ATOM 919 C C . LYS A 1 121 ? -8.383 -17.111 2.808 1.00 86.12 121 LYS A C 1
ATOM 921 O O . LYS A 1 121 ? -9.325 -17.462 2.106 1.00 86.12 121 LYS A O 1
ATOM 926 N N . ASP A 1 122 ? -8.495 -16.185 3.758 1.00 82.75 122 ASP A N 1
ATOM 927 C CA . ASP A 1 122 ? -9.786 -15.701 4.264 1.00 82.75 122 ASP A CA 1
ATOM 928 C C . ASP A 1 122 ? -10.122 -14.276 3.789 1.00 82.75 122 ASP A C 1
ATOM 930 O O . ASP A 1 122 ? -11.266 -13.843 3.887 1.00 82.75 122 ASP A O 1
ATOM 934 N N . ILE A 1 123 ? -9.154 -13.539 3.229 1.00 84.06 123 ILE A N 1
ATOM 935 C CA . ILE A 1 123 ? -9.299 -12.103 2.925 1.00 84.06 123 ILE A CA 1
ATOM 936 C C . ILE A 1 123 ? -10.146 -11.778 1.685 1.00 84.06 123 ILE A C 1
ATOM 938 O O . ILE A 1 123 ? -10.615 -10.650 1.554 1.00 84.06 123 ILE A O 1
ATOM 942 N N . GLY A 1 124 ? -10.357 -12.729 0.770 1.00 78.44 124 GLY A N 1
ATOM 943 C CA . GLY A 1 124 ? -10.962 -12.456 -0.544 1.00 78.44 124 GLY A CA 1
ATOM 944 C C . GLY A 1 124 ? -12.421 -11.978 -0.509 1.00 78.44 124 GLY A C 1
ATOM 945 O O . GLY A 1 124 ? -12.876 -11.352 -1.464 1.00 78.44 124 GLY A O 1
ATOM 946 N N . ALA A 1 125 ? -13.145 -12.247 0.581 1.00 77.75 125 ALA A N 1
ATOM 947 C CA . ALA A 1 125 ? -14.554 -11.880 0.756 1.00 77.75 125 ALA A CA 1
ATOM 948 C C . ALA A 1 125 ? -14.789 -10.836 1.864 1.00 77.75 125 ALA A 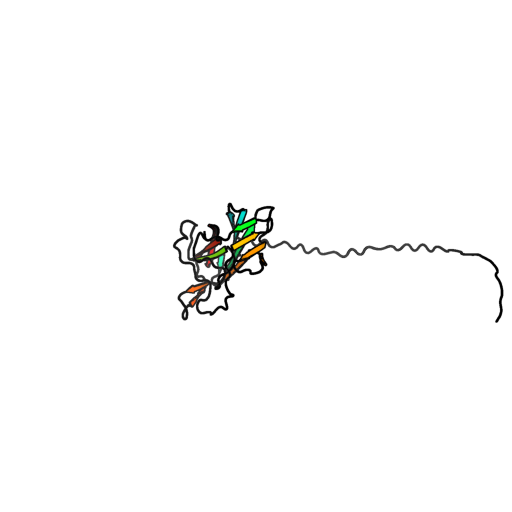C 1
ATOM 950 O O . ALA A 1 125 ? -15.937 -10.495 2.151 1.00 77.75 125 ALA A O 1
ATOM 951 N N . ILE A 1 126 ? -13.726 -10.341 2.505 1.00 86.94 126 ILE A N 1
ATOM 952 C CA . ILE A 1 126 ? -13.835 -9.410 3.632 1.00 86.94 126 ILE A CA 1
ATOM 953 C C . ILE A 1 126 ? -13.940 -7.983 3.114 1.00 86.94 126 ILE A C 1
ATOM 955 O O . ILE A 1 126 ? -13.201 -7.583 2.219 1.00 86.94 126 ILE A O 1
ATOM 959 N N . THR A 1 127 ? -14.833 -7.199 3.713 1.00 89.81 127 THR A N 1
ATOM 960 C CA . THR A 1 127 ? -14.976 -5.775 3.410 1.00 89.81 127 THR A CA 1
ATOM 961 C C . THR A 1 127 ? -13.886 -4.968 4.128 1.00 89.81 127 THR A C 1
ATOM 963 O O . THR A 1 127 ? -13.861 -4.956 5.361 1.00 89.81 127 THR A O 1
ATOM 966 N N . PRO A 1 128 ? -13.006 -4.263 3.393 1.00 93.94 128 PRO A N 1
ATOM 967 C CA . PRO A 1 128 ? -12.098 -3.263 3.948 1.00 93.94 128 PRO A CA 1
ATOM 968 C C . PRO A 1 128 ? -12.764 -2.234 4.857 1.00 93.94 128 PRO A C 1
ATOM 970 O O . PRO A 1 128 ? -13.838 -1.721 4.539 1.00 93.94 128 PRO A O 1
ATOM 973 N N . LEU A 1 129 ? -12.068 -1.836 5.922 1.00 95.69 129 LEU A N 1
ATOM 974 C CA . LEU A 1 129 ? -12.404 -0.625 6.662 1.00 95.69 129 LEU A CA 1
ATOM 975 C C . LEU A 1 129 ? -12.177 0.601 5.778 1.00 95.69 129 LEU A C 1
ATOM 977 O O . LEU A 1 129 ? -11.168 0.722 5.077 1.00 95.69 129 LEU A O 1
ATOM 981 N N . GLN A 1 130 ? -13.113 1.544 5.827 1.00 95.50 130 GLN A N 1
ATOM 982 C CA . GLN A 1 130 ? -13.042 2.733 4.997 1.00 95.50 130 GLN A CA 1
ATOM 983 C C . GLN A 1 130 ? -12.130 3.790 5.630 1.00 95.50 130 GLN A C 1
ATOM 985 O O . GLN A 1 130 ? -12.530 4.528 6.524 1.00 95.50 130 GLN A O 1
ATOM 990 N N . LEU A 1 131 ? -10.889 3.884 5.153 1.00 95.75 131 LEU A N 1
ATOM 991 C CA . LEU A 1 131 ? -9.887 4.790 5.732 1.00 95.75 131 LEU A CA 1
ATOM 992 C C . LEU A 1 131 ? -10.075 6.263 5.340 1.00 95.75 131 LEU A C 1
ATOM 994 O O . LEU A 1 131 ? -9.613 7.153 6.048 1.00 95.75 131 LEU A O 1
ATOM 998 N N . PHE A 1 132 ? -10.743 6.529 4.217 1.00 95.19 132 PHE A N 1
ATOM 999 C CA . PHE A 1 132 ? -10.889 7.878 3.668 1.00 95.19 132 PHE A CA 1
ATOM 1000 C C . PHE A 1 132 ? -12.318 8.395 3.845 1.00 95.19 132 PHE A C 1
ATOM 1002 O O . PHE A 1 132 ? -13.286 7.662 3.623 1.00 95.19 132 PHE A O 1
ATOM 1009 N N . ASP A 1 133 ? -12.423 9.665 4.233 1.00 95.75 133 ASP A N 1
ATOM 1010 C CA . ASP A 1 133 ? -13.686 10.344 4.519 1.00 95.75 133 ASP A CA 1
ATOM 1011 C C . ASP A 1 133 ? -14.569 10.411 3.260 1.00 95.75 133 ASP A C 1
ATOM 1013 O O . ASP A 1 133 ? -14.215 11.092 2.297 1.00 95.75 133 ASP A O 1
ATOM 1017 N N . PRO A 1 134 ? -15.730 9.736 3.224 1.00 94.56 134 PRO A N 1
ATOM 1018 C CA . PRO A 1 134 ? -16.612 9.806 2.063 1.00 94.56 134 PRO A CA 1
ATOM 1019 C C . PRO A 1 134 ? -17.379 11.131 1.989 1.00 94.56 134 PRO A C 1
ATOM 1021 O O . PRO A 1 134 ? -17.893 11.468 0.921 1.00 94.56 134 PRO A O 1
ATOM 1024 N N . ASN A 1 135 ? -17.495 11.873 3.093 1.00 94.19 135 ASN A N 1
ATOM 1025 C CA . ASN A 1 135 ? -18.188 13.158 3.127 1.00 94.19 135 ASN A CA 1
ATOM 1026 C C . ASN A 1 135 ? -17.357 14.245 2.444 1.00 94.19 135 ASN A C 1
ATOM 1028 O O . ASN A 1 135 ? -17.908 15.181 1.853 1.00 94.19 135 ASN A O 1
ATOM 1032 N N . ALA A 1 136 ? -16.033 14.101 2.484 1.00 94.31 136 ALA A N 1
ATOM 1033 C CA . ALA A 1 136 ? -15.108 15.012 1.842 1.00 94.31 136 ALA A CA 1
ATOM 1034 C C . ALA A 1 136 ? -15.243 14.986 0.311 1.00 94.31 136 ALA A C 1
ATOM 1036 O O . ALA A 1 136 ? -15.438 13.957 -0.338 1.00 94.31 136 ALA A O 1
ATOM 1037 N N . THR A 1 137 ? -15.107 16.166 -0.294 1.00 91.62 137 THR A N 1
ATOM 1038 C CA . THR A 1 137 ? -14.952 16.297 -1.746 1.00 91.62 137 THR A CA 1
ATOM 1039 C C . THR A 1 137 ? -13.472 16.475 -2.050 1.00 91.62 137 THR A C 1
ATOM 1041 O O . THR A 1 137 ? -12.875 17.476 -1.661 1.00 91.62 137 THR A O 1
ATOM 1044 N N . TYR A 1 138 ? -12.878 15.502 -2.736 1.00 91.88 138 TYR A N 1
ATOM 1045 C CA . TYR A 1 138 ? -11.458 15.512 -3.076 1.00 91.88 138 TYR A CA 1
ATOM 1046 C C . TYR A 1 138 ? -11.235 16.054 -4.487 1.00 91.88 138 TYR A C 1
ATOM 1048 O O . TYR A 1 138 ? -11.856 15.591 -5.444 1.00 91.88 138 TYR A O 1
ATOM 1056 N N . SER A 1 139 ? -10.306 17.001 -4.629 1.00 93.25 139 SER A N 1
ATOM 1057 C CA . SER A 1 139 ? -9.815 17.430 -5.941 1.00 93.25 139 SER A CA 1
ATOM 1058 C C . SER A 1 139 ? -8.806 16.403 -6.456 1.00 93.25 139 SER A C 1
ATOM 1060 O O . SER A 1 139 ? -7.605 16.505 -6.201 1.00 93.25 139 SER A O 1
ATOM 1062 N N . CYS A 1 140 ? -9.305 15.352 -7.107 1.00 91.62 140 CYS A N 1
ATOM 1063 C CA . CYS A 1 140 ? -8.455 14.310 -7.668 1.00 91.62 140 CYS A CA 1
ATOM 1064 C C . CYS A 1 140 ? -7.874 14.753 -9.018 1.00 91.62 140 CYS A C 1
ATOM 1066 O O . CYS A 1 140 ? -8.638 15.164 -9.895 1.00 91.62 140 CYS A O 1
ATOM 1068 N N . PRO A 1 141 ? -6.550 14.624 -9.228 1.00 87.31 141 PRO A N 1
ATOM 1069 C CA . PRO A 1 141 ? -5.963 14.795 -10.548 1.00 87.31 141 PRO A CA 1
ATOM 1070 C C . PRO A 1 141 ? -6.596 13.842 -11.565 1.00 87.31 141 PRO A C 1
ATOM 1072 O O . PRO A 1 141 ? -7.094 12.770 -11.209 1.00 87.31 141 PRO A O 1
ATOM 1075 N N . VAL A 1 142 ? -6.523 14.209 -12.846 1.00 86.31 142 VAL A N 1
ATOM 1076 C CA . VAL A 1 142 ? -6.906 13.305 -13.934 1.00 86.31 142 VAL A CA 1
ATOM 1077 C C . VAL A 1 142 ? -6.075 12.029 -13.825 1.00 86.31 142 VAL A C 1
ATOM 1079 O O . VAL A 1 142 ? -4.845 12.062 -13.853 1.00 86.31 142 VAL A O 1
ATOM 1082 N N . TYR A 1 143 ? -6.762 10.900 -13.681 1.00 86.06 143 TYR A N 1
ATOM 1083 C CA . TYR A 1 143 ? -6.123 9.600 -13.577 1.00 86.06 143 TYR A CA 1
ATOM 1084 C C . TYR A 1 143 ? -5.701 9.104 -14.962 1.00 86.06 143 TYR A C 1
ATOM 1086 O O . TYR A 1 143 ? -6.534 8.938 -15.852 1.00 86.06 143 TYR A O 1
ATOM 1094 N N . MET A 1 144 ? -4.407 8.834 -15.122 1.00 88.25 144 MET A N 1
ATOM 1095 C CA . MET A 1 144 ? -3.837 8.228 -16.323 1.00 88.25 144 MET A CA 1
ATOM 1096 C C . MET A 1 144 ? -3.266 6.868 -15.948 1.00 88.25 144 MET A C 1
ATOM 1098 O O . MET A 1 144 ? -2.280 6.798 -15.220 1.00 88.25 144 MET A O 1
ATOM 1102 N N . ALA A 1 145 ? -3.895 5.795 -16.427 1.00 90.25 145 ALA A N 1
ATOM 1103 C CA . ALA A 1 145 ? -3.438 4.444 -16.133 1.00 90.25 145 ALA A CA 1
ATOM 1104 C C . ALA A 1 145 ? -2.003 4.235 -16.640 1.00 90.25 145 ALA A C 1
ATOM 1106 O O . ALA A 1 145 ? -1.666 4.603 -17.776 1.00 90.25 145 ALA A O 1
ATOM 1107 N N . ALA A 1 146 ? -1.168 3.643 -15.788 1.00 94.25 146 ALA A N 1
ATOM 1108 C CA . ALA A 1 146 ? 0.146 3.191 -16.199 1.00 94.25 146 ALA A CA 1
ATOM 1109 C C . ALA A 1 146 ? 0.003 2.049 -17.214 1.00 94.25 146 ALA A C 1
ATOM 1111 O O . ALA A 1 146 ? -0.922 1.242 -17.141 1.00 94.25 146 ALA A O 1
ATOM 1112 N N . VAL A 1 147 ? 0.919 1.998 -18.174 1.00 95.94 147 VAL A N 1
ATOM 1113 C CA . VAL A 1 147 ? 1.042 0.893 -19.137 1.00 95.94 147 VAL A CA 1
ATOM 1114 C C . VAL A 1 147 ? 2.257 0.023 -18.834 1.00 95.94 147 VAL A C 1
ATOM 1116 O O . VAL A 1 147 ? 2.257 -1.169 -19.140 1.00 95.94 147 VAL A O 1
ATOM 1119 N N . SER A 1 148 ? 3.286 0.604 -18.219 1.00 97.00 148 SER A N 1
ATOM 1120 C CA . SER A 1 148 ? 4.475 -0.100 -17.752 1.00 97.00 148 SER A CA 1
ATOM 1121 C C . SER A 1 148 ? 5.252 0.732 -16.738 1.00 97.00 148 SER A C 1
ATOM 1123 O O . SER A 1 148 ? 5.141 1.962 -16.689 1.00 97.00 148 SER A O 1
ATOM 1125 N N . TYR A 1 149 ? 6.097 0.040 -15.987 1.00 98.19 149 TYR A N 1
ATOM 1126 C CA . TYR A 1 149 ? 7.002 0.584 -14.990 1.00 98.19 149 TYR A CA 1
ATOM 1127 C C . TYR A 1 149 ? 8.411 0.106 -15.325 1.00 98.19 149 TYR A C 1
ATOM 1129 O O . TYR A 1 149 ? 8.627 -1.095 -15.471 1.00 98.19 149 TYR A O 1
ATOM 1137 N N . ASN A 1 150 ? 9.362 1.029 -15.458 1.00 98.38 150 ASN A N 1
ATOM 1138 C CA . ASN A 1 150 ? 10.776 0.680 -15.580 1.00 98.38 150 ASN A CA 1
ATOM 1139 C C . ASN A 1 150 ? 11.484 0.982 -14.261 1.00 98.38 150 ASN A C 1
ATOM 1141 O O . ASN A 1 150 ? 11.758 2.145 -13.956 1.00 98.38 150 ASN A O 1
ATOM 1145 N N . PHE A 1 151 ? 11.733 -0.053 -13.466 1.00 98.69 151 PHE A N 1
ATOM 1146 C CA . PHE A 1 151 ? 12.418 0.074 -12.188 1.00 98.69 151 PHE A CA 1
ATOM 1147 C C . PHE A 1 151 ? 13.930 0.144 -12.379 1.00 98.69 151 PHE A C 1
ATOM 1149 O O . PHE A 1 151 ? 14.510 -0.633 -13.140 1.00 98.69 151 PHE A O 1
ATOM 1156 N N . GLN A 1 152 ? 14.581 1.026 -11.626 1.00 98.69 152 GLN A N 1
ATOM 1157 C CA . GLN A 1 152 ? 16.037 1.098 -11.571 1.00 98.69 152 GLN A CA 1
ATOM 1158 C C . GLN A 1 152 ? 16.634 -0.157 -10.902 1.00 98.69 152 GLN A C 1
ATOM 1160 O O . GLN A 1 152 ? 15.959 -0.818 -10.104 1.00 98.69 152 GLN A O 1
ATOM 1165 N N . PRO A 1 153 ? 17.900 -0.509 -11.192 1.00 98.62 153 PRO A N 1
ATOM 1166 C CA . PRO A 1 153 ? 18.588 -1.613 -10.529 1.00 98.62 153 PRO A CA 1
ATOM 1167 C C . PRO A 1 153 ? 18.557 -1.494 -9.002 1.00 98.62 153 PRO A C 1
ATOM 1169 O O . PRO A 1 153 ? 18.933 -0.459 -8.453 1.00 98.62 153 PRO A O 1
ATOM 1172 N N . ARG A 1 154 ? 18.172 -2.569 -8.305 1.00 98.12 154 ARG A N 1
ATOM 1173 C CA . ARG A 1 154 ? 18.187 -2.669 -6.830 1.00 98.12 154 ARG A CA 1
ATOM 1174 C C . ARG A 1 154 ? 17.507 -1.500 -6.102 1.00 98.12 154 ARG A C 1
ATOM 1176 O O . ARG A 1 154 ? 17.914 -1.156 -4.989 1.00 98.12 154 ARG A O 1
ATOM 1183 N N . SER A 1 155 ? 16.483 -0.904 -6.701 1.00 98.12 155 SER A N 1
ATOM 1184 C CA . SER A 1 155 ? 15.872 0.342 -6.239 1.00 98.12 155 SER A CA 1
ATOM 1185 C C . SER A 1 155 ? 14.346 0.266 -6.249 1.00 98.12 155 SER A C 1
ATOM 1187 O O . SER A 1 155 ? 13.751 -0.521 -6.986 1.00 98.12 155 SER A O 1
ATOM 1189 N N . ASP A 1 156 ? 13.722 1.083 -5.406 1.00 97.75 156 ASP A N 1
ATOM 1190 C CA . ASP A 1 156 ? 12.294 1.397 -5.426 1.00 97.75 156 ASP A CA 1
ATOM 1191 C C . ASP A 1 156 ? 11.977 2.577 -6.362 1.00 97.75 156 ASP A C 1
ATOM 1193 O O . ASP A 1 156 ? 10.826 2.966 -6.505 1.00 97.75 156 ASP A O 1
ATOM 1197 N N . VAL A 1 157 ? 12.963 3.167 -7.038 1.00 98.62 157 VAL A N 1
ATOM 1198 C CA . VAL A 1 157 ? 12.722 4.197 -8.052 1.00 98.62 157 VAL A CA 1
ATOM 1199 C C . VAL A 1 157 ? 12.272 3.536 -9.349 1.00 98.62 157 VAL A C 1
ATOM 1201 O O . VAL A 1 157 ? 12.988 2.700 -9.907 1.00 98.62 157 VAL A O 1
ATOM 1204 N N . ALA A 1 158 ? 11.134 3.971 -9.888 1.00 98.50 158 ALA A N 1
ATOM 1205 C CA . ALA A 1 158 ? 10.684 3.541 -11.206 1.00 98.50 158 ALA A CA 1
ATOM 1206 C C . ALA A 1 158 ? 10.142 4.688 -12.055 1.00 98.50 158 ALA A C 1
ATOM 1208 O O . ALA A 1 158 ? 9.494 5.617 -11.566 1.00 98.50 158 ALA A O 1
ATOM 1209 N N . THR A 1 159 ? 10.408 4.595 -13.356 1.00 98.25 159 THR A N 1
ATOM 1210 C CA . THR A 1 159 ? 9.815 5.451 -14.380 1.00 98.25 159 THR A CA 1
ATOM 1211 C C . THR A 1 159 ? 8.462 4.889 -14.794 1.00 98.25 159 THR A C 1
ATOM 1213 O O . THR A 1 159 ? 8.369 3.750 -15.251 1.00 98.25 159 THR A O 1
ATOM 1216 N N . ILE A 1 160 ? 7.415 5.700 -14.659 1.00 97.12 160 ILE A N 1
ATOM 1217 C CA . ILE A 1 160 ? 6.046 5.349 -15.035 1.00 97.12 160 ILE A CA 1
ATOM 1218 C C . ILE A 1 160 ? 5.797 5.779 -16.478 1.00 97.12 160 ILE A C 1
ATOM 1220 O O . ILE A 1 160 ? 5.985 6.946 -16.832 1.00 97.12 160 ILE A O 1
ATOM 1224 N N . TYR A 1 161 ? 5.318 4.848 -17.297 1.00 96.06 161 TYR A N 1
ATOM 1225 C CA . TYR A 1 161 ? 4.832 5.112 -18.648 1.00 96.06 161 TYR A CA 1
ATOM 1226 C C . TYR A 1 161 ? 3.307 5.040 -18.651 1.00 96.06 161 TYR A C 1
ATOM 1228 O O . TYR A 1 161 ? 2.730 4.137 -18.049 1.00 96.06 161 TYR A O 1
ATOM 1236 N N . THR A 1 162 ? 2.640 5.959 -19.352 1.00 93.44 162 THR A N 1
ATOM 1237 C CA . THR A 1 162 ? 1.172 5.985 -19.490 1.00 93.44 162 THR A CA 1
ATOM 1238 C C . THR A 1 162 ? 0.768 5.988 -20.966 1.00 93.44 162 THR A C 1
ATOM 1240 O O . THR A 1 162 ? 1.568 6.322 -21.840 1.00 93.44 162 THR A O 1
ATOM 1243 N N . GLY A 1 163 ? -0.476 5.602 -21.261 1.00 80.81 163 GLY A N 1
ATOM 1244 C CA . GLY A 1 163 ? -0.946 5.393 -22.638 1.00 80.81 163 GLY A CA 1
ATOM 1245 C C . GLY A 1 163 ? -1.218 6.657 -23.470 1.00 80.81 163 GLY A C 1
ATOM 1246 O O . GLY A 1 163 ? -1.487 6.531 -24.659 1.00 80.81 163 GLY A O 1
ATOM 1247 N N . TYR A 1 164 ? -1.155 7.863 -22.890 1.00 76.88 164 TYR A N 1
ATOM 1248 C CA . TYR A 1 164 ? -1.681 9.095 -23.511 1.00 76.88 164 TYR A CA 1
ATOM 1249 C C . TYR A 1 164 ? -0.612 10.105 -23.965 1.00 76.88 164 TYR A C 1
ATOM 1251 O O . TYR A 1 164 ? -0.861 11.307 -24.007 1.00 76.88 164 TYR A O 1
ATOM 1259 N N . GLY A 1 165 ? 0.595 9.645 -24.309 1.00 71.94 165 GLY A N 1
ATOM 1260 C CA . GLY A 1 165 ? 1.672 10.531 -24.784 1.00 71.94 165 GLY A CA 1
ATOM 1261 C C . GLY A 1 165 ? 2.229 11.470 -23.707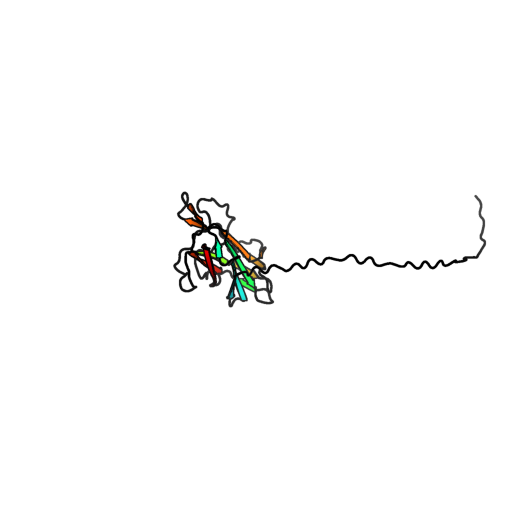 1.00 71.94 165 GLY A C 1
ATOM 1262 O O . GLY A 1 165 ? 3.013 12.370 -24.007 1.00 71.94 165 GLY A O 1
ATOM 1263 N N . SER A 1 166 ? 1.847 11.265 -22.445 1.00 84.06 166 SER A N 1
ATOM 1264 C CA . SER A 1 166 ? 2.428 11.963 -21.306 1.00 84.06 166 SER A CA 1
ATOM 1265 C C . SER A 1 166 ? 3.906 11.604 -21.197 1.00 84.06 166 SER A C 1
ATOM 1267 O O . SER A 1 166 ? 4.284 10.435 -21.315 1.00 84.06 166 SER A O 1
ATOM 1269 N N . LYS A 1 167 ? 4.749 12.609 -20.946 1.00 91.38 167 LYS A N 1
ATOM 1270 C CA . LYS A 1 167 ? 6.171 12.375 -20.700 1.00 91.38 167 LYS A CA 1
ATOM 1271 C C . LYS A 1 167 ? 6.318 11.452 -19.478 1.00 91.38 167 LYS A C 1
ATOM 1273 O O . LYS A 1 167 ? 5.746 11.782 -18.439 1.00 91.38 167 LYS A O 1
ATOM 1278 N N . PRO A 1 168 ? 7.078 10.347 -19.574 1.00 95.00 168 PRO A N 1
ATOM 1279 C CA . PRO A 1 168 ? 7.353 9.495 -18.425 1.00 95.00 168 PRO A CA 1
ATOM 1280 C C . PRO A 1 168 ? 8.024 10.281 -17.299 1.00 95.00 168 PRO A C 1
ATOM 1282 O O . PRO A 1 168 ? 8.806 11.205 -17.551 1.00 95.00 168 PRO A O 1
ATOM 1285 N N . TRP A 1 169 ? 7.747 9.899 -16.059 1.00 95.88 169 TRP A N 1
ATOM 1286 C CA . TRP A 1 169 ? 8.368 10.493 -14.878 1.00 95.88 169 TRP A CA 1
ATOM 1287 C C . TRP A 1 169 ? 8.808 9.406 -13.908 1.00 95.88 169 TRP A C 1
ATOM 1289 O O . TRP A 1 169 ? 8.206 8.335 -13.851 1.00 95.88 169 TRP A O 1
ATOM 1299 N N . SER A 1 170 ? 9.863 9.694 -13.150 1.00 97.50 170 SER A N 1
ATOM 1300 C CA . SER A 1 170 ? 10.378 8.789 -12.125 1.00 97.50 170 SER A CA 1
ATOM 1301 C C . SER A 1 170 ? 9.887 9.203 -10.749 1.00 97.50 170 SER A C 1
ATOM 1303 O O . SER A 1 170 ? 9.813 10.392 -10.438 1.00 97.50 170 SER A O 1
ATOM 1305 N N . THR A 1 171 ? 9.564 8.217 -9.925 1.00 97.44 171 THR A N 1
ATOM 1306 C CA . THR A 1 171 ? 9.181 8.417 -8.528 1.00 97.44 171 THR A CA 1
ATOM 1307 C C . THR A 1 171 ? 9.598 7.210 -7.697 1.00 97.44 171 THR A C 1
ATOM 1309 O O . THR A 1 171 ? 9.814 6.127 -8.246 1.00 97.44 171 THR A O 1
ATOM 1312 N N . ASN A 1 172 ? 9.687 7.394 -6.381 1.00 98.12 172 ASN A N 1
ATOM 1313 C CA . ASN A 1 172 ? 9.830 6.280 -5.453 1.00 98.12 172 ASN A CA 1
ATOM 1314 C C . ASN A 1 172 ? 8.507 5.517 -5.400 1.00 98.12 172 ASN A C 1
ATOM 1316 O O . ASN A 1 172 ? 7.444 6.106 -5.178 1.00 98.12 172 ASN A O 1
ATOM 1320 N N . MET A 1 173 ? 8.587 4.204 -5.551 1.00 98.00 173 MET A N 1
ATOM 1321 C CA . MET A 1 173 ? 7.497 3.244 -5.432 1.00 98.00 173 MET A CA 1
ATOM 1322 C C . MET A 1 173 ? 7.261 2.910 -3.963 1.00 98.00 173 MET A C 1
ATOM 1324 O O . MET A 1 173 ? 7.243 1.755 -3.562 1.00 98.00 173 MET A O 1
ATOM 1328 N N . THR A 1 174 ? 7.063 3.961 -3.167 1.00 97.44 174 THR A N 1
ATOM 1329 C CA . THR A 1 174 ? 6.831 3.914 -1.726 1.00 97.44 174 THR A CA 1
ATOM 1330 C C . THR A 1 174 ? 5.639 4.802 -1.378 1.00 97.44 174 THR A C 1
ATOM 1332 O O . THR A 1 174 ? 5.507 5.909 -1.903 1.00 97.44 174 THR A O 1
ATOM 1335 N N . ALA A 1 175 ? 4.794 4.356 -0.452 1.00 97.31 175 ALA A N 1
ATOM 1336 C CA . ALA A 1 175 ? 3.708 5.152 0.105 1.00 97.31 175 ALA A CA 1
ATOM 1337 C C . ALA A 1 175 ? 3.531 4.905 1.605 1.00 97.31 175 ALA A C 1
ATOM 1339 O O . ALA A 1 175 ? 3.893 3.853 2.136 1.00 97.31 175 ALA A O 1
ATOM 1340 N N . LYS A 1 176 ? 2.941 5.891 2.284 1.00 96.62 176 LYS A N 1
ATOM 1341 C CA . LYS A 1 176 ? 2.525 5.799 3.683 1.00 96.62 176 LYS A CA 1
ATOM 1342 C C . LYS A 1 176 ? 1.074 6.225 3.805 1.00 96.62 176 LYS A C 1
ATOM 1344 O O . LYS A 1 176 ? 0.687 7.245 3.242 1.00 96.62 176 LYS A O 1
ATOM 1349 N N . VAL A 1 177 ? 0.302 5.467 4.567 1.00 96.38 177 VAL A N 1
ATOM 1350 C CA . VAL A 1 177 ? -1.067 5.811 4.941 1.00 96.38 177 VAL A CA 1
ATOM 1351 C C . VAL A 1 177 ? -1.143 5.792 6.452 1.00 96.38 177 VAL A C 1
ATOM 1353 O O . VAL A 1 177 ? -0.649 4.868 7.101 1.00 96.38 177 VAL A O 1
ATOM 1356 N N . THR A 1 178 ? -1.760 6.825 7.005 1.00 96.25 178 THR A N 1
ATOM 1357 C CA . THR A 1 178 ? -1.938 6.957 8.440 1.00 96.25 178 THR A CA 1
ATOM 1358 C C . THR A 1 178 ? -3.413 7.082 8.775 1.00 96.25 178 THR A C 1
ATOM 1360 O O . THR A 1 178 ? -4.166 7.752 8.069 1.00 96.25 178 THR A O 1
ATOM 1363 N N . SER A 1 179 ? -3.837 6.433 9.855 1.00 96.25 179 SER A N 1
ATOM 1364 C CA . SER A 1 179 ? -5.193 6.586 10.380 1.00 96.25 179 SER A CA 1
ATOM 1365 C C . SER A 1 179 ? -5.248 6.229 11.861 1.00 96.25 179 SER A C 1
ATOM 1367 O O . SER A 1 179 ? -4.555 5.318 12.303 1.00 96.25 179 SER A O 1
ATOM 1369 N N . ALA A 1 180 ? -6.090 6.930 12.616 1.00 97.19 180 ALA A N 1
ATOM 1370 C CA . ALA A 1 180 ? -6.451 6.566 13.990 1.00 97.19 180 ALA A CA 1
ATOM 1371 C C . ALA A 1 180 ? -7.755 5.742 14.056 1.00 97.19 180 ALA A C 1
ATOM 1373 O O . ALA A 1 180 ? -8.190 5.333 15.133 1.00 97.19 180 ALA A O 1
ATOM 1374 N N . GLY A 1 181 ? -8.401 5.515 12.907 1.00 97.44 181 GLY A N 1
ATOM 1375 C CA . GLY A 1 181 ? -9.710 4.882 12.832 1.00 97.44 181 GLY A CA 1
ATOM 1376 C C . GLY A 1 181 ? -10.211 4.657 11.410 1.00 97.44 181 GLY A C 1
ATOM 1377 O O . GLY A 1 181 ? -9.436 4.502 10.462 1.00 97.44 181 GLY A O 1
ATOM 1378 N N . PHE A 1 182 ? -11.525 4.637 11.256 1.00 97.62 182 PHE A N 1
ATOM 1379 C CA . PHE A 1 182 ? -12.192 4.411 9.981 1.00 97.62 182 PHE A CA 1
ATOM 1380 C C . PHE A 1 182 ? -13.557 5.095 9.947 1.00 97.62 182 PHE A C 1
ATOM 1382 O O . PHE A 1 182 ? -14.123 5.478 10.972 1.00 97.62 182 PHE A O 1
ATOM 1389 N N . TRP A 1 183 ? -14.080 5.250 8.740 1.00 97.62 183 TRP A N 1
ATOM 1390 C CA . TRP A 1 183 ? -15.401 5.789 8.474 1.00 97.62 183 TRP A CA 1
ATOM 1391 C C . TRP A 1 183 ? -16.420 4.665 8.324 1.00 97.62 183 TRP A C 1
ATOM 1393 O O . TRP A 1 183 ? -16.120 3.598 7.785 1.00 97.62 183 TRP A O 1
ATOM 1403 N N . THR A 1 184 ? -17.644 4.919 8.771 1.00 97.00 184 THR A N 1
ATOM 1404 C CA . THR A 1 184 ? -18.799 4.047 8.537 1.00 97.00 184 THR A CA 1
ATOM 1405 C C . THR A 1 184 ? -19.941 4.836 7.916 1.00 97.00 184 THR A C 1
ATOM 1407 O O . THR A 1 184 ? -20.067 6.036 8.148 1.00 97.00 184 THR A O 1
ATOM 1410 N N . GLY A 1 185 ? -20.766 4.163 7.115 1.00 94.69 185 GLY A N 1
ATOM 1411 C CA . GLY A 1 185 ? -21.831 4.805 6.348 1.00 94.69 185 GLY A CA 1
ATOM 1412 C C . GLY A 1 185 ? -21.347 5.388 5.019 1.00 94.69 185 GLY A C 1
ATOM 1413 O O . GLY A 1 185 ? -20.255 5.093 4.536 1.00 94.69 185 GLY A O 1
ATOM 1414 N N . SER A 1 186 ? -22.194 6.205 4.403 1.00 93.00 186 SER A N 1
ATOM 1415 C CA . SER A 1 186 ? -21.962 6.811 3.091 1.00 93.00 186 SER A CA 1
ATOM 1416 C C . SER A 1 186 ? -22.248 8.306 3.129 1.00 93.00 186 SER A C 1
ATOM 1418 O O . SER A 1 186 ? -23.008 8.773 3.974 1.00 93.00 186 SER A O 1
ATOM 1420 N N . ARG A 1 187 ? -21.682 9.053 2.174 1.00 92.56 187 ARG A N 1
ATOM 1421 C CA . ARG A 1 187 ? -21.945 10.489 2.018 1.00 92.56 187 ARG A CA 1
ATOM 1422 C C . ARG A 1 187 ? -23.456 10.776 1.953 1.00 92.56 187 ARG A C 1
ATOM 1424 O O . ARG A 1 187 ? -24.138 10.077 1.199 1.00 92.56 187 ARG A O 1
ATOM 1431 N N . PRO A 1 188 ? -23.963 11.823 2.635 1.00 92.75 188 PRO A N 1
ATOM 1432 C CA . PRO A 1 188 ? -23.240 12.836 3.423 1.00 92.75 188 PRO A CA 1
ATOM 1433 C C . PRO A 1 188 ? -23.112 12.547 4.928 1.00 92.75 188 PRO A C 1
ATOM 1435 O O . PRO A 1 188 ? -22.579 13.390 5.644 1.00 92.75 188 PRO A O 1
ATOM 1438 N N . ASP A 1 189 ? -23.569 11.386 5.397 1.00 95.25 189 ASP A N 1
ATOM 1439 C CA . ASP A 1 189 ? -23.786 11.111 6.824 1.00 95.25 189 ASP A CA 1
ATOM 1440 C C . ASP A 1 189 ? -22.785 10.104 7.404 1.00 95.25 189 ASP A C 1
ATOM 1442 O O . ASP A 1 189 ? -23.063 9.434 8.402 1.00 95.25 189 ASP A O 1
ATOM 1446 N N . ALA A 1 190 ? -21.618 9.945 6.777 1.00 97.12 190 ALA A N 1
ATOM 1447 C CA . ALA A 1 190 ? -20.627 9.017 7.297 1.00 97.12 190 ALA A CA 1
ATOM 1448 C C . ALA A 1 190 ? -20.017 9.523 8.605 1.00 97.12 190 ALA A C 1
ATOM 1450 O O . ALA A 1 190 ? -19.786 10.720 8.784 1.00 97.12 190 ALA A O 1
ATOM 1451 N N . THR A 1 191 ? -19.700 8.599 9.502 1.00 97.81 191 THR A N 1
ATOM 1452 C CA . THR A 1 191 ? -19.164 8.903 10.828 1.00 97.81 191 THR A CA 1
ATOM 1453 C C . THR A 1 191 ? -17.787 8.287 11.001 1.00 97.81 191 THR A C 1
ATOM 1455 O O . THR A 1 191 ? -17.551 7.140 10.617 1.00 97.81 191 THR A O 1
ATOM 1458 N N . PHE A 1 192 ? -16.867 9.059 11.578 1.00 97.56 192 PHE A N 1
ATOM 1459 C CA . PHE A 1 192 ? -15.537 8.576 11.923 1.00 97.56 192 PHE A CA 1
ATOM 1460 C C . PHE A 1 192 ? -15.554 7.937 13.309 1.00 97.56 192 PHE A C 1
ATOM 1462 O O . PHE A 1 192 ? -16.065 8.523 14.264 1.00 97.56 192 PHE A O 1
ATOM 1469 N N . SER A 1 193 ? -14.967 6.751 13.420 1.00 97.81 193 SER A N 1
ATOM 1470 C CA . SER A 1 193 ? -14.739 6.057 14.684 1.00 97.81 193 SER A CA 1
ATOM 1471 C C . SER A 1 193 ? -13.267 5.694 14.806 1.00 97.81 193 SER A C 1
ATOM 1473 O O . SER A 1 193 ? -12.684 5.148 13.869 1.00 97.81 193 SER A O 1
ATOM 1475 N N . ASN A 1 194 ? -12.670 5.964 15.969 1.00 98.12 194 ASN A N 1
ATOM 1476 C CA . ASN A 1 194 ? -11.336 5.459 16.292 1.00 98.12 194 ASN A CA 1
ATOM 1477 C C . ASN A 1 194 ? -11.341 3.928 16.284 1.00 98.12 194 ASN A C 1
ATOM 1479 O O . ASN A 1 194 ? -12.365 3.307 16.583 1.00 98.12 194 ASN A O 1
ATOM 1483 N N . PHE A 1 195 ? -10.188 3.315 16.017 1.00 97.88 195 PHE A N 1
ATOM 1484 C CA . PHE A 1 195 ? -10.050 1.877 16.220 1.00 97.88 195 PHE A CA 1
ATOM 1485 C C . PHE A 1 195 ? -10.350 1.530 17.681 1.00 97.88 195 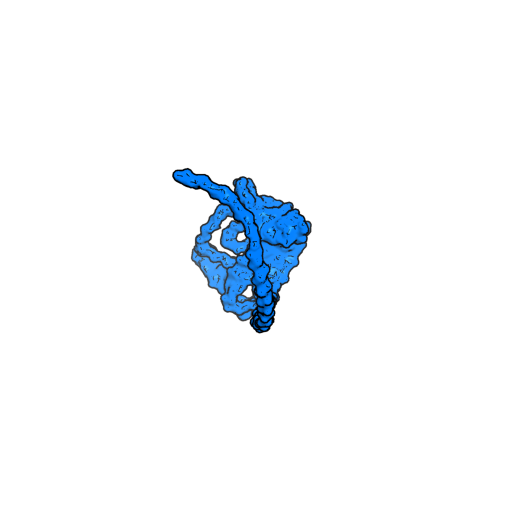PHE A C 1
ATOM 1487 O O . PHE A 1 195 ? -9.788 2.121 18.602 1.00 97.88 195 PHE A O 1
ATOM 1494 N N . THR A 1 196 ? -11.263 0.589 17.893 1.00 97.25 196 THR A N 1
ATOM 1495 C CA . THR A 1 196 ? -11.595 0.068 19.221 1.00 97.25 196 THR A CA 1
ATOM 1496 C C . THR A 1 196 ? -10.633 -1.053 19.604 1.00 97.25 196 THR A C 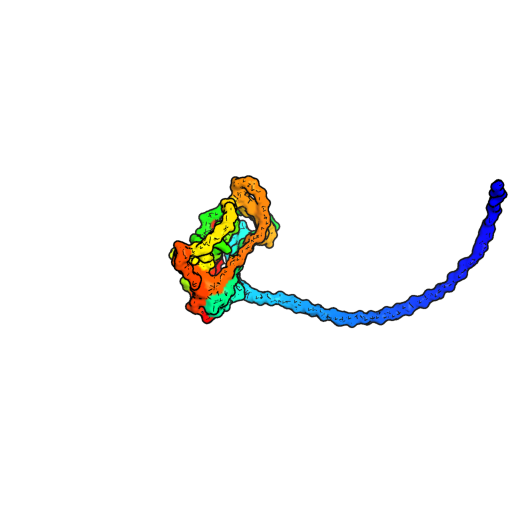1
ATOM 1498 O O . THR A 1 196 ? -10.075 -1.681 18.695 1.00 97.25 196 THR A O 1
ATOM 1501 N N . PRO A 1 197 ? -10.480 -1.363 20.906 1.00 98.12 197 PRO A N 1
ATOM 1502 C CA . PRO A 1 197 ? -9.667 -2.488 21.344 1.00 98.12 197 PRO A CA 1
ATOM 1503 C C . PRO A 1 197 ? -10.005 -3.783 20.600 1.00 98.12 197 PRO A C 1
ATOM 1505 O O . PRO A 1 197 ? -11.179 -4.109 20.401 1.00 98.12 197 PRO A O 1
ATOM 1508 N N . GLY A 1 198 ? -8.977 -4.500 20.151 1.00 97.69 198 GLY A N 1
ATOM 1509 C CA . GLY A 1 198 ? -9.134 -5.684 19.309 1.00 97.69 198 GLY A CA 1
ATOM 1510 C C . GLY A 1 198 ? -7.957 -5.934 18.373 1.00 97.69 198 GLY A C 1
ATOM 1511 O O . GLY A 1 198 ? -6.946 -5.237 18.409 1.00 97.69 198 GLY A O 1
ATOM 1512 N N . VAL A 1 199 ? -8.103 -6.959 17.534 1.00 97.62 199 VAL A N 1
ATOM 1513 C CA . VAL A 1 199 ? -7.107 -7.355 16.530 1.00 97.62 199 VAL A CA 1
ATOM 1514 C C . VAL A 1 199 ? -7.532 -6.843 15.160 1.00 97.62 199 VAL A C 1
ATOM 1516 O O . VAL A 1 199 ? -8.710 -6.913 14.804 1.00 97.62 199 VAL A O 1
ATOM 1519 N N . TYR A 1 200 ? -6.562 -6.376 14.385 1.00 97.62 200 TYR A N 1
ATOM 1520 C CA . TYR A 1 200 ? -6.746 -5.902 13.023 1.00 97.62 200 TYR A CA 1
ATOM 1521 C C . TYR A 1 200 ? -5.713 -6.536 12.101 1.00 97.62 200 TYR A C 1
ATOM 1523 O O . TYR A 1 200 ? -4.589 -6.845 12.502 1.00 97.62 200 TYR A O 1
ATOM 1531 N N . THR A 1 201 ? -6.099 -6.688 10.841 1.00 97.06 201 THR A N 1
ATOM 1532 C CA . THR A 1 201 ? -5.235 -7.198 9.779 1.00 97.06 201 THR A CA 1
ATOM 1533 C C . THR A 1 201 ? -4.966 -6.079 8.788 1.00 97.06 201 THR A C 1
ATOM 1535 O O . THR A 1 201 ? -5.898 -5.452 8.291 1.00 97.06 201 THR A O 1
ATOM 1538 N N . VAL A 1 202 ? -3.700 -5.831 8.477 1.00 96.88 202 VAL A N 1
ATOM 1539 C CA . VAL A 1 202 ? -3.276 -4.915 7.419 1.00 96.88 202 VAL A CA 1
ATOM 1540 C C . VAL A 1 202 ? -2.830 -5.746 6.238 1.00 96.88 202 VAL A C 1
ATOM 1542 O O . VAL A 1 202 ? -1.988 -6.632 6.368 1.00 96.88 202 VAL A O 1
ATOM 1545 N N . VAL A 1 203 ? -3.396 -5.442 5.082 1.00 96.69 203 VAL A N 1
ATOM 1546 C CA . VAL A 1 203 ? -3.082 -6.116 3.830 1.00 96.69 203 VAL A CA 1
ATOM 1547 C C . VAL A 1 203 ? -2.489 -5.109 2.859 1.00 96.69 203 VAL A C 1
ATOM 1549 O O . VAL A 1 203 ? -2.971 -3.982 2.731 1.00 96.69 203 VAL A O 1
ATOM 1552 N N . GLY A 1 204 ? -1.429 -5.520 2.182 1.00 97.19 204 GLY A N 1
ATOM 1553 C CA . GLY A 1 204 ? -0.828 -4.817 1.063 1.00 97.19 204 GLY A CA 1
ATOM 1554 C C . GLY A 1 204 ? -0.780 -5.757 -0.128 1.00 97.19 204 GLY A C 1
ATOM 1555 O O . GLY A 1 204 ? -0.564 -6.955 0.036 1.00 97.19 204 GLY A O 1
ATOM 1556 N N . GLY A 1 205 ? -0.992 -5.232 -1.321 1.00 97.00 205 GLY A N 1
ATOM 1557 C CA . GLY A 1 205 ? -0.880 -6.030 -2.534 1.00 97.00 205 GLY A CA 1
ATOM 1558 C C . GLY A 1 205 ? -0.511 -5.175 -3.725 1.00 97.00 205 GLY A C 1
ATOM 1559 O O . GLY A 1 205 ? -0.619 -3.947 -3.651 1.00 97.00 205 GLY A O 1
ATOM 1560 N N . ASP A 1 206 ? -0.093 -5.842 -4.793 1.00 97.44 206 ASP A N 1
ATOM 1561 C CA . ASP A 1 206 ? 0.235 -5.221 -6.070 1.00 97.44 206 ASP A CA 1
ATOM 1562 C C . ASP A 1 206 ? -0.661 -5.726 -7.213 1.00 97.44 206 ASP A C 1
ATOM 1564 O O . ASP A 1 206 ? -1.419 -6.698 -7.094 1.00 97.44 206 ASP A O 1
ATOM 1568 N N . GLU A 1 207 ? -0.583 -5.043 -8.348 1.00 96.62 207 GLU A N 1
ATOM 1569 C CA . GLU A 1 207 ? -1.338 -5.373 -9.551 1.00 96.62 207 GLU A CA 1
ATOM 1570 C C . GLU A 1 207 ? -0.839 -6.627 -10.281 1.00 96.62 207 GLU A C 1
ATOM 1572 O O . GLU A 1 207 ? -1.497 -7.090 -11.220 1.00 96.62 207 GLU A O 1
ATOM 1577 N N . TRP A 1 208 ? 0.298 -7.192 -9.873 1.00 97.44 208 TRP A N 1
ATOM 1578 C CA . TRP A 1 208 ? 0.871 -8.423 -10.418 1.00 97.44 208 TRP A CA 1
ATOM 1579 C C . TRP A 1 208 ? 0.467 -9.672 -9.630 1.00 97.44 208 TRP A C 1
ATOM 1581 O O . TRP A 1 208 ? 0.628 -10.780 -10.150 1.00 97.44 208 TRP A O 1
ATOM 1591 N N . GLY A 1 209 ? -0.139 -9.497 -8.455 1.00 95.69 209 GLY A N 1
ATOM 1592 C CA . GLY A 1 209 ? -0.698 -10.554 -7.616 1.00 95.69 209 GLY A CA 1
ATOM 1593 C C . GLY A 1 209 ? 0.073 -10.815 -6.328 1.00 95.69 209 GLY A C 1
ATOM 1594 O O . GLY A 1 209 ? -0.257 -11.768 -5.622 1.00 95.69 209 GLY A O 1
ATOM 1595 N N . ALA A 1 210 ? 1.062 -9.987 -5.994 1.00 96.81 210 ALA A N 1
ATOM 1596 C CA . ALA A 1 210 ? 1.709 -10.049 -4.696 1.00 96.81 210 ALA A CA 1
ATOM 1597 C C . ALA A 1 210 ? 0.726 -9.671 -3.584 1.00 96.81 210 ALA A C 1
ATOM 1599 O O . ALA A 1 210 ? -0.133 -8.797 -3.738 1.00 96.81 210 ALA A O 1
ATOM 1600 N N . LEU A 1 211 ? 0.886 -10.327 -2.439 1.00 96.31 211 LEU A N 1
ATOM 1601 C CA . LEU A 1 211 ? 0.089 -10.108 -1.245 1.00 96.31 211 LEU A CA 1
ATOM 1602 C C . LEU A 1 211 ? 0.988 -10.236 -0.017 1.00 96.31 211 LEU A C 1
ATOM 1604 O O . LEU A 1 211 ? 1.678 -11.237 0.163 1.00 96.31 211 LEU A O 1
ATOM 1608 N N . VAL A 1 212 ? 0.937 -9.229 0.842 1.00 96.94 212 VAL A N 1
ATOM 1609 C CA . VAL A 1 212 ? 1.632 -9.162 2.127 1.00 96.94 212 VAL A CA 1
ATOM 1610 C C . VAL A 1 212 ? 0.627 -8.819 3.213 1.00 96.94 212 VAL A C 1
ATOM 1612 O O . VAL A 1 212 ? -0.288 -8.019 3.010 1.00 96.94 212 VAL A O 1
ATOM 1615 N N . ILE A 1 213 ? 0.784 -9.454 4.369 1.00 96.31 213 ILE A N 1
ATOM 1616 C CA . ILE A 1 213 ? -0.159 -9.368 5.483 1.00 96.31 213 ILE A CA 1
ATOM 1617 C C . ILE A 1 213 ? 0.629 -9.113 6.761 1.00 96.31 213 ILE A C 1
ATOM 1619 O O . ILE A 1 213 ? 1.680 -9.719 6.979 1.00 96.31 213 ILE A O 1
ATOM 1623 N N . LEU A 1 214 ? 0.110 -8.215 7.589 1.00 97.12 214 LEU A N 1
ATOM 1624 C CA . LEU A 1 214 ? 0.554 -7.962 8.953 1.00 97.12 214 LEU A CA 1
ATOM 1625 C C . LEU A 1 214 ? -0.661 -7.869 9.867 1.00 97.12 214 LEU A C 1
ATOM 1627 O O . LEU A 1 214 ? -1.776 -7.597 9.422 1.00 97.12 214 LEU A O 1
ATOM 1631 N N . HIS A 1 215 ? -0.427 -8.019 11.162 1.00 96.94 215 HIS A N 1
ATOM 1632 C CA . HIS A 1 215 ? -1.453 -7.867 12.184 1.00 96.94 215 HIS A CA 1
ATOM 1633 C C . HIS A 1 215 ? -1.009 -6.832 13.210 1.00 96.94 215 HIS A C 1
ATOM 1635 O O . HIS A 1 215 ? 0.183 -6.696 13.490 1.00 96.94 215 HIS A O 1
ATOM 1641 N N . PHE A 1 216 ? -1.972 -6.117 13.782 1.00 97.12 216 PHE A N 1
ATOM 1642 C CA . PHE A 1 216 ? -1.747 -5.277 14.953 1.00 97.12 216 PHE A CA 1
ATOM 1643 C C . PHE A 1 216 ? -2.905 -5.392 15.937 1.00 97.12 216 PHE A C 1
ATOM 1645 O O . PHE A 1 216 ? -4.005 -5.837 15.594 1.00 97.12 216 PHE A O 1
ATOM 1652 N N . THR A 1 217 ? -2.652 -4.971 17.169 1.00 98.00 217 THR A N 1
ATOM 1653 C CA . THR A 1 217 ? -3.647 -4.896 18.232 1.00 98.00 217 THR A CA 1
ATOM 1654 C C . THR A 1 217 ? -3.863 -3.460 18.684 1.00 98.00 217 THR A C 1
ATOM 1656 O O . THR A 1 217 ? -2.951 -2.634 18.656 1.00 98.00 217 THR A O 1
ATOM 1659 N N . VAL A 1 218 ? -5.089 -3.171 19.109 1.00 98.00 218 VAL A N 1
ATOM 1660 C CA . VAL A 1 218 ? -5.438 -1.953 19.841 1.00 98.00 218 VAL A CA 1
ATOM 1661 C C . VAL A 1 218 ? -5.809 -2.355 21.262 1.00 98.00 218 VAL A C 1
ATOM 1663 O O . VAL A 1 218 ? -6.590 -3.296 21.438 1.00 98.00 218 VAL A O 1
ATOM 1666 N N . SER A 1 219 ? -5.240 -1.670 22.252 1.00 93.75 219 SER A N 1
ATOM 1667 C CA . SER A 1 219 ? -5.471 -1.890 23.688 1.00 93.75 219 SER A CA 1
ATOM 1668 C C . SER A 1 219 ? -5.910 -0.628 24.414 1.00 93.75 219 SER A C 1
ATOM 1670 O O . SER A 1 219 ? -5.517 0.477 23.972 1.00 93.75 219 SER A O 1
#

Secondary structure (DSSP, 8-state):
-------------------------------------------EEEEEE-TTSEEEEEEES-SEE-TTPPEEEEEEEEE-SSS-EEEE-----SSS--BSSSS--S-SEEEEEEES---TTTGGGPPPPB-S-SSS---PPPP--EEEEEEPTTSSEEEEEETTSPPPEEEESEEEEEESEEEES-TTS-EEEEPPSEEEEEEEEETTS-EEEEEEEE-

pLDDT: mean 85.15, std 20.11, range [33.03, 98.69]

Sequence (219 aa):
MRTNINRNSPLLITGLGLLVVTIILGCMTPTSTATYTPITLDQYSSTVVSDNGLSLTLSLNSTTYNQGEQITVAIHEKNTLAIENNIRAANRWAIQGLRLGPCRTVYPFGISILQGYYDAKDIGAITPLQLFDPNATYSCPVYMAAVSYNFQPRSDVATIYTGYGSKPWSTNMTAKVTSAGFWTGSRPDATFSNFTPGVYTVVGGDEWGALVILHFTVS

Radius of gyration: 32.2 Å; chains: 1; bounding box: 102×84×48 Å

Foldseek 3Di:
DDDDDDDDYDDDDDDDDDDDDDDPPDPDDPPPPPPPPPPPQVWDKWWDADPLQKIKMKTWSDQEAAWLDKIKIKIFIWRNAQAKRKFFFAQQALEPDFAQAPEDDQQQKGKFKFAADDDSVPRRPGDTFAQYDQQDDDPYDDDFHFGIWIHGGGFQWIWTHGDPPDDIDIDRSMGMDMDQFGWDDHPPDIDTDGDDFHKMKMWMTGSVHDITIDMHGYD